Protein AF-0000000072534674 (afdb_homodimer)

InterPro domains:
  IPR005828 Major facilitator, sugar transporter-like [PF00083] (106-162)
  IPR036259 MFS transporter superfamily [G3DSA:1.20.1250.20] (48-165)
  IPR036259 MFS transporter superfamily [SSF103473] (105-163)

Foldseek 3Di:
DPDPPPPVVVVVCVVPVPPDDQDKWQDDDPVPDDPPPPPDPQPPPWDWDIGRFWIWTWHDDPHDTDIDTHGSPVAMDGPDDCLVDVCSVAVCDDVNVVLRCLLVVLLVQLLVQLLPPLVVVCVVVNLVVSVVVLVVVLVVLVVCLSVPPHSVSNSVSSNNSSNSPNSPPVVPPDPPPVVVVD/DPDPPPPVVVVVCVVPVPPDDQDKWQDDDPVPDDCPPPPDPQPPPWDWDIGRFWIWTWHDDPHDTDIDTHGSPVAMDGPDDCLVDVCSVAVCDDVNVVLRCLLVVLLVQLLVQLLPPLVVVCVVVNLVVSVVVLVVVLVVLVVCLSVPPHSVSNSVSSNNSSNSPNSPPVVPPDPPPVVVVD

Nearest PDB structures (foldseek):
  8sdy-assembly1_A  TM=7.201E-01  e=1.240E-06  Rattus norvegicus
  7zh0-assembly1_A  TM=8.685E-01  e=1.910E-05  Homo sapiens
  8bvt-assembly1_A  TM=6.841E-01  e=1.649E-06  Rattus nativitatis
  8sc2-assembly1_A  TM=7.171E-01  e=4.240E-05  Homo sapiens
  8sc4-assembly1_A  TM=6.975E-01  e=8.893E-05  Homo sapiens

Sequence (364 aa):
MARKHSRRYNYLQILTKLGKSVPHHCAAPPDGTNFTIDGIDLPPSSNITYYQCSIGVIHTTDNTSKLQTLPCIYGMQYTERKYVSFVPEFDLVCDREALSDFPQTLLILGQALGALILPYFSDTFGRKPVHVLSHSILLVIGISIAFSPNYLVFAILRLLIGAIQRESIFLYLPSQAWSDMNMARKHSRRYNYLQILTKLGKSVPHHCAAPPDGTNFTIDGIDLPPSSNITYYQCSIGVIHTTDNTSKLQTLPCIYGMQYTERKYVSFVPEFDLVCDREALSDFPQTLLILGQALGALILPYFSDTFGRKPVHVLSHSILLVIGISIAFSPNYLVFAILRLLIGAIQRESIFLYLPSQAWSDMN

Secondary structure (DSSP, 8-state):
--GGGGGTHHHHHHHS-TT----EEEPPPTT-----BTTB---TTPEEEE-SS-EEEEEEETTEEEEEEE--TT-EEESS-TTSSHHHHHT--GGGGGGGSHHHHHHHHHHHHHHHHHHHHHHHH-HHHHHHHHHHHHHHHHHHHHT-SSHHHHHHHHHHHHHHHTHHHHHHS-THHHHHH-/--GGGGGTHHHHHHHS-TTS---EEEPPPTT-----BTTB---TT-EEEE-SS-EEEEEEETTEEEEEEE--TT-EEESS-TTSSHHHHHT--GGGGGGGSHHHHHHHHHHHHHHHHHHHHHHHH-HHHHHHHHHHHHHHHHHHHHT-SSHHHHHHHHHHHHHHHTHHHHHHS-THHHHHH-

Radius of gyration: 31.35 Å; Cα contacts (8 Å, |Δi|>4): 515; chains: 2; bounding box: 71×113×70 Å

Solvent-accessible surface area (backbone atoms only — not comparable to full-atom values): 20090 Å² total; per-residue (Å²): 140,76,81,73,70,68,62,70,62,44,64,67,41,61,70,57,52,53,49,54,72,74,58,48,25,28,33,68,61,87,78,75,50,74,80,71,47,86,91,49,82,64,57,91,80,45,50,76,44,67,34,62,64,27,29,36,36,34,40,72,51,105,84,46,77,46,78,44,80,39,68,43,83,62,37,77,37,60,78,57,68,46,62,48,45,69,43,64,61,62,60,33,50,69,97,38,36,74,61,59,49,45,37,52,53,32,22,54,51,15,25,56,53,11,57,64,49,44,56,56,49,19,70,72,69,16,36,45,61,45,50,41,51,36,30,54,49,42,30,54,48,43,46,48,45,61,66,40,88,44,63,67,56,32,32,52,44,30,21,52,45,18,27,50,60,32,49,64,60,60,73,49,45,52,42,53,65,65,53,70,70,99,139,76,80,75,69,68,62,69,62,44,62,66,42,62,69,57,53,52,48,55,73,74,58,50,24,28,32,69,61,88,78,76,52,74,79,71,45,86,88,51,85,64,58,89,78,44,50,73,45,67,34,62,65,28,29,36,37,34,42,71,51,106,82,47,77,46,78,45,81,39,70,42,82,63,38,77,36,61,79,58,70,46,64,50,45,69,43,64,62,61,59,32,50,70,96,38,36,74,60,57,51,46,37,53,54,32,21,54,51,15,25,57,52,11,55,64,49,45,55,55,48,19,71,73,68,16,36,44,60,44,48,42,50,35,31,54,50,42,31,53,49,43,46,48,45,60,64,41,90,44,62,68,58,33,32,52,44,30,21,52,45,19,27,51,59,34,49,62,60,61,73,49,46,54,42,55,64,66,53,70,71,100

Organism: Lottia gigantea (NCBI:txid225164)

pLDDT: mean 73.42, std 22.14, range [23.84, 97.69]

Structure (mmCIF, N/CA/C/O backbone):
data_AF-0000000072534674-model_v1
#
loop_
_entity.id
_entity.type
_entity.pdbx_description
1 polymer 'Major facilitator superfamily (MFS) profile domain-containing protein'
#
loop_
_atom_site.group_PDB
_atom_site.id
_atom_site.type_symbol
_atom_site.label_atom_id
_atom_site.label_alt_id
_atom_site.label_comp_id
_atom_site.label_asym_id
_atom_site.label_entity_id
_atom_site.label_seq_id
_atom_site.pdbx_PDB_ins_code
_atom_site.Cartn_x
_atom_site.Cartn_y
_atom_site.Cartn_z
_atom_site.occupancy
_atom_site.B_iso_or_equiv
_atom_site.auth_seq_id
_atom_site.auth_comp_id
_atom_site.auth_asym_id
_atom_site.auth_atom_id
_atom_site.pdbx_PDB_model_num
ATOM 1 N N . MET A 1 1 ? 35.969 27.859 19.312 1 23.84 1 MET A N 1
ATOM 2 C CA . MET A 1 1 ? 36.031 26.391 19.344 1 23.84 1 MET A CA 1
ATOM 3 C C . MET A 1 1 ? 34.625 25.797 19.422 1 23.84 1 MET A C 1
ATOM 5 O O . MET A 1 1 ? 34.469 24.625 19.781 1 23.84 1 MET A O 1
ATOM 9 N N . ALA A 1 2 ? 33.562 26.516 19.266 1 25.17 2 ALA A N 1
ATOM 10 C CA . ALA A 1 2 ? 32.188 26.25 19.688 1 25.17 2 ALA A CA 1
ATOM 11 C C . ALA A 1 2 ? 31.531 25.203 18.781 1 25.17 2 ALA A C 1
ATOM 13 O O . ALA A 1 2 ? 30.859 24.281 19.266 1 25.17 2 ALA A O 1
ATOM 14 N N . ARG A 1 3 ? 31.156 25.453 17.484 1 25.62 3 ARG A N 1
ATOM 15 C CA . ARG A 1 3 ? 29.875 25.25 16.812 1 25.62 3 ARG A CA 1
ATOM 16 C C . ARG A 1 3 ? 29.812 23.891 16.141 1 25.62 3 ARG A C 1
ATOM 18 O O . ARG A 1 3 ? 28.969 23.656 15.266 1 25.62 3 ARG A O 1
ATOM 25 N N . LYS A 1 4 ? 30.891 23.125 16.344 1 30.69 4 LYS A N 1
ATOM 26 C CA . LYS A 1 4 ? 30.922 21.984 15.43 1 30.69 4 LYS A CA 1
ATOM 27 C C . LYS A 1 4 ? 29.891 20.938 15.844 1 30.69 4 LYS A C 1
ATOM 29 O O . LYS A 1 4 ? 29.781 19.875 15.219 1 30.69 4 LYS A O 1
ATOM 34 N N . HIS A 1 5 ? 29.516 20.969 17.062 1 29.25 5 HIS A N 1
ATOM 35 C CA . HIS A 1 5 ? 28.938 19.734 17.547 1 29.25 5 HIS A CA 1
ATOM 36 C C . HIS A 1 5 ? 27.547 19.5 16.953 1 29.25 5 HIS A C 1
ATOM 38 O O . HIS A 1 5 ? 26.906 18.5 17.266 1 29.25 5 HIS A O 1
ATOM 44 N N . SER A 1 6 ? 26.844 20.516 16.438 1 29.91 6 SER A N 1
ATOM 45 C CA . SER A 1 6 ? 25.406 20.391 16.266 1 29.91 6 SER A CA 1
ATOM 46 C C . SER A 1 6 ? 25.062 19.469 15.086 1 29.91 6 SER A C 1
ATOM 48 O O . SER A 1 6 ? 23.891 19.188 14.828 1 29.91 6 SER A O 1
ATOM 50 N N . ARG A 1 7 ? 25.984 19.125 14.305 1 27.77 7 ARG A N 1
ATOM 51 C CA . ARG A 1 7 ? 25.609 18.578 13.008 1 27.77 7 ARG A CA 1
ATOM 52 C C . ARG A 1 7 ? 25.25 17.094 13.133 1 27.77 7 ARG A C 1
ATOM 54 O O . ARG A 1 7 ? 24.672 16.516 12.219 1 27.77 7 ARG A O 1
ATOM 61 N N . ARG A 1 8 ? 26 16.5 13.977 1 31.41 8 ARG A N 1
ATOM 62 C CA . ARG A 1 8 ? 25.859 15.039 13.961 1 31.41 8 ARG A CA 1
ATOM 63 C C . ARG A 1 8 ? 24.453 14.633 14.391 1 31.41 8 ARG A C 1
ATOM 65 O O . ARG A 1 8 ? 24.016 13.508 14.141 1 31.41 8 ARG A O 1
ATOM 72 N N . TYR A 1 9 ? 23.859 15.367 15.477 1 31.52 9 TYR A N 1
ATOM 73 C CA . TYR A 1 9 ? 22.547 15.023 16.016 1 31.52 9 TYR A CA 1
ATOM 74 C C . TYR A 1 9 ? 21.469 15.172 14.961 1 31.52 9 TYR A C 1
ATOM 76 O O . TYR A 1 9 ? 20.297 14.844 15.203 1 31.52 9 TYR A O 1
ATOM 84 N N . ASN A 1 10 ? 21.766 15.609 13.758 1 33.22 10 ASN A N 1
ATOM 85 C CA . ASN A 1 10 ? 20.812 15.922 12.703 1 33.22 10 ASN A CA 1
ATOM 86 C C . ASN A 1 10 ? 20.359 14.664 11.961 1 33.22 10 ASN A C 1
ATOM 88 O O . ASN A 1 10 ? 19.281 14.648 11.359 1 33.22 10 ASN A O 1
ATOM 92 N N . TYR A 1 11 ? 21.312 13.766 11.789 1 33.56 11 TYR A N 1
ATOM 93 C CA . TYR A 1 11 ? 20.938 12.617 10.969 1 33.56 11 TYR A CA 1
ATOM 94 C C . TYR A 1 11 ? 19.859 11.781 11.641 1 33.56 11 TYR A C 1
ATOM 96 O O . TYR A 1 11 ? 18.906 11.352 10.984 1 33.56 11 TYR A O 1
ATOM 104 N N . LEU A 1 12 ? 20.109 11.328 12.922 1 32.88 12 LEU A N 1
ATOM 105 C CA . LEU A 1 12 ? 19.125 10.625 13.742 1 32.88 12 LEU A CA 1
ATOM 106 C C . LEU A 1 12 ? 17.953 11.531 14.086 1 32.88 12 LEU A C 1
ATOM 108 O O . LEU A 1 12 ? 16.859 11.047 14.43 1 32.88 12 LEU A O 1
ATOM 112 N N . GLN A 1 13 ? 18.109 12.859 14.25 1 34.59 13 GLN A N 1
ATOM 113 C CA . GLN A 1 13 ? 17.094 13.898 14.359 1 34.59 13 GLN A CA 1
ATOM 114 C C . GLN A 1 13 ? 16.219 13.953 13.117 1 34.59 13 GLN A C 1
ATOM 116 O O . GLN A 1 13 ? 15.031 14.281 13.195 1 34.59 13 GLN A O 1
ATOM 121 N N . ILE A 1 14 ? 16.781 13.75 11.914 1 35.91 14 ILE A N 1
ATOM 122 C CA . ILE A 1 14 ? 16.078 13.742 10.641 1 35.91 14 ILE A CA 1
ATOM 123 C C . ILE A 1 14 ? 15.008 12.641 10.648 1 35.91 14 ILE A C 1
ATOM 125 O O . ILE A 1 14 ? 13.891 12.852 10.172 1 35.91 14 ILE A O 1
ATOM 12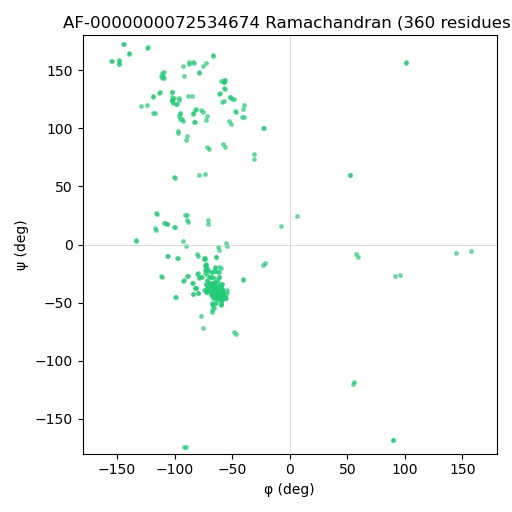9 N N . LEU A 1 15 ? 15.492 11.43 11.008 1 36.22 15 LEU A N 1
ATOM 130 C CA . LEU A 1 15 ? 14.547 10.328 11.109 1 36.22 15 LEU A CA 1
ATOM 131 C C . LEU A 1 15 ? 13.461 10.633 12.133 1 36.22 15 LEU A C 1
ATOM 133 O O . LEU A 1 15 ? 12.32 10.164 12 1 36.22 15 LEU A O 1
ATOM 137 N N . THR A 1 16 ? 13.891 11.016 13.289 1 35.41 16 THR A N 1
ATOM 138 C CA . THR A 1 16 ? 13.078 11.164 14.492 1 35.41 16 THR A CA 1
ATOM 139 C C . THR A 1 16 ? 12.203 12.406 14.398 1 35.41 16 THR A C 1
ATOM 141 O O . THR A 1 16 ? 11.602 12.828 15.398 1 35.41 16 THR A O 1
ATOM 144 N N . LYS A 1 17 ? 12.492 13.297 13.555 1 39.91 17 LYS A N 1
ATOM 145 C CA . LYS A 1 17 ? 11.578 14.43 13.672 1 39.91 17 LYS A CA 1
ATOM 146 C C . LYS A 1 17 ? 10.125 13.977 13.539 1 39.91 17 LYS A C 1
ATOM 148 O O . LYS A 1 17 ? 9.234 14.789 13.273 1 39.91 17 LYS A O 1
ATOM 153 N N . LEU A 1 18 ? 9.742 12.766 13.375 1 39.22 18 LEU A N 1
ATOM 154 C CA . LEU A 1 18 ? 8.406 12.242 13.094 1 39.22 18 LEU A CA 1
ATOM 155 C C . LEU A 1 18 ? 7.367 12.875 14.008 1 39.22 18 LEU A C 1
ATOM 157 O O . LEU A 1 18 ? 6.281 13.25 13.562 1 39.22 18 LEU A O 1
ATOM 161 N N . GLY A 1 19 ? 7.312 12.367 15.422 1 39.97 19 GLY A N 1
ATOM 162 C CA . GLY A 1 19 ? 6.262 12.75 16.359 1 39.97 19 GLY A CA 1
ATOM 163 C C . GLY A 1 19 ? 6.262 14.227 16.688 1 39.97 19 GLY A C 1
ATOM 164 O O . GLY A 1 19 ? 5.672 14.648 17.672 1 39.97 19 GLY A O 1
ATOM 165 N N . LYS A 1 20 ? 7.191 15.031 16.375 1 47.41 20 LYS A N 1
ATOM 166 C CA . LYS A 1 20 ? 7.406 16.312 17.031 1 47.41 20 LYS A CA 1
ATOM 167 C C . LYS A 1 20 ? 6.332 17.328 16.641 1 47.41 20 LYS A C 1
ATOM 169 O O . LYS A 1 20 ? 5.992 17.438 15.453 1 47.41 20 LYS A O 1
ATOM 174 N N . SER A 1 21 ? 5.465 17.609 17.547 1 61.28 21 SER A N 1
ATOM 175 C CA . SER A 1 21 ? 4.594 18.781 17.516 1 61.28 21 SER A CA 1
ATOM 176 C C . SER A 1 21 ? 5.18 19.875 16.641 1 61.28 21 SER A C 1
ATOM 178 O O . SER A 1 21 ? 6.379 20.156 16.719 1 61.28 21 SER A O 1
ATOM 180 N N . VAL A 1 22 ? 4.586 19.844 15.461 1 75.06 22 VAL A N 1
ATOM 181 C CA . VAL A 1 22 ? 4.949 20.984 14.617 1 75.06 22 VAL A CA 1
ATOM 182 C C . VAL A 1 22 ? 4.992 22.25 15.453 1 75.06 22 VAL A C 1
ATOM 184 O O . VAL A 1 22 ? 3.994 22.641 16.062 1 75.06 22 VAL A O 1
ATOM 187 N N . PRO A 1 23 ? 6.215 22.672 15.602 1 82.44 23 PRO A N 1
ATOM 188 C CA . PRO A 1 23 ? 6.273 23.938 16.359 1 82.44 23 PRO A CA 1
ATOM 189 C C . PRO A 1 23 ? 5.355 25 15.781 1 82.44 23 PRO A C 1
ATOM 191 O O . PRO A 1 23 ? 5.305 25.188 14.562 1 82.44 23 PRO A O 1
ATOM 194 N N . HIS A 1 24 ? 4.598 25.453 16.656 1 88.5 24 HIS A N 1
ATOM 195 C CA . HIS A 1 24 ? 3.633 26.469 16.25 1 88.5 24 HIS A CA 1
ATOM 196 C C . HIS A 1 24 ? 3.354 27.453 17.375 1 88.5 24 HIS A C 1
ATOM 198 O O . HIS A 1 24 ? 3.682 27.188 18.531 1 88.5 24 HIS A O 1
ATOM 204 N N . HIS A 1 25 ? 2.928 28.656 17.062 1 91 25 HIS A N 1
ATOM 205 C CA . HIS A 1 25 ? 2.451 29.656 18.016 1 91 25 HIS A CA 1
ATOM 206 C C . HIS A 1 25 ? 1.371 30.531 17.391 1 91 25 HIS A C 1
ATOM 208 O O . HIS A 1 25 ? 1.218 30.562 16.172 1 91 25 HIS A O 1
ATOM 214 N N . CYS A 1 26 ? 0.596 31.125 18.266 1 92.25 26 CYS A N 1
ATOM 215 C CA . CYS A 1 26 ? -0.413 32.062 17.75 1 92.25 26 CYS A CA 1
ATOM 216 C C . CYS A 1 26 ? 0.226 33.156 16.922 1 92.25 26 CYS A C 1
ATOM 218 O O . CYS A 1 26 ? 1.298 33.656 17.266 1 92.25 26 CYS A O 1
ATOM 220 N N . ALA A 1 27 ? -0.422 33.5 15.859 1 90.19 27 ALA A N 1
ATOM 221 C CA . ALA A 1 27 ? 0.094 34.531 14.953 1 90.19 27 ALA A CA 1
ATOM 222 C C . ALA A 1 27 ? -0.168 35.938 15.508 1 90.19 27 ALA A C 1
ATOM 224 O O . ALA A 1 27 ? -1.194 36.156 16.141 1 90.19 27 ALA A O 1
ATOM 225 N N . ALA A 1 28 ? 0.798 36.844 15.156 1 83.31 28 ALA A N 1
ATOM 226 C CA . ALA A 1 28 ? 0.619 38.25 15.461 1 83.31 28 ALA A CA 1
ATOM 227 C C . ALA A 1 28 ? -0.211 38.938 14.383 1 83.31 28 ALA A C 1
ATOM 229 O O . ALA A 1 28 ? -0.366 38.406 13.281 1 83.31 28 ALA A O 1
ATOM 230 N N . PRO A 1 29 ? -0.84 40.062 14.781 1 80.06 29 PRO A N 1
ATOM 231 C CA . PRO A 1 29 ? -1.607 40.781 13.766 1 80.06 29 PRO A CA 1
ATOM 232 C C . PRO A 1 29 ? -0.763 41.188 12.555 1 80.06 29 PRO A C 1
ATOM 234 O O . PRO A 1 29 ? 0.424 41.469 12.695 1 80.06 29 PRO A O 1
ATOM 237 N N . PRO A 1 30 ? -1.288 40.969 11.328 1 74 30 PRO A N 1
ATOM 238 C CA . PRO A 1 30 ? -0.544 41.25 10.102 1 74 30 PRO A CA 1
ATOM 239 C C . PRO A 1 30 ? -0.035 42.688 10.039 1 74 30 PRO A C 1
ATOM 241 O O . PRO A 1 30 ? 0.995 42.938 9.414 1 74 30 PRO A O 1
ATOM 244 N N . ASP A 1 31 ? -0.688 43.719 10.438 1 65.38 31 ASP A N 1
ATOM 245 C CA . ASP A 1 31 ? -0.293 45.094 10.219 1 65.38 31 ASP A CA 1
ATOM 246 C C . ASP A 1 31 ? 0.564 45.625 11.375 1 65.38 31 ASP A C 1
ATOM 248 O O . ASP A 1 31 ? 0.799 46.812 11.492 1 65.38 31 ASP A O 1
ATOM 252 N N . GLY A 1 32 ? 1.227 44.75 12.078 1 60.19 32 GLY A N 1
ATOM 253 C CA . GLY A 1 32 ? 2.08 45.219 13.156 1 60.19 32 GLY A CA 1
ATOM 254 C C . GLY A 1 32 ? 1.334 46.031 14.195 1 60.19 32 GLY A C 1
ATOM 255 O O . GLY A 1 32 ? 1.95 46.656 15.07 1 60.19 32 GLY A O 1
ATOM 256 N N . THR A 1 33 ? 0.078 46.25 13.742 1 56.69 33 THR A N 1
ATOM 257 C CA . THR A 1 33 ? -0.594 47.188 14.633 1 56.69 33 THR A CA 1
ATOM 258 C C . THR A 1 33 ? -0.958 46.531 15.953 1 56.69 33 THR A C 1
ATOM 260 O O . THR A 1 33 ? -0.881 45.312 16.062 1 56.69 33 THR A O 1
ATOM 263 N N . ASN A 1 34 ? -1.095 47.375 16.906 1 55.44 34 ASN A N 1
ATOM 264 C CA . ASN A 1 34 ? -1.527 47.062 18.2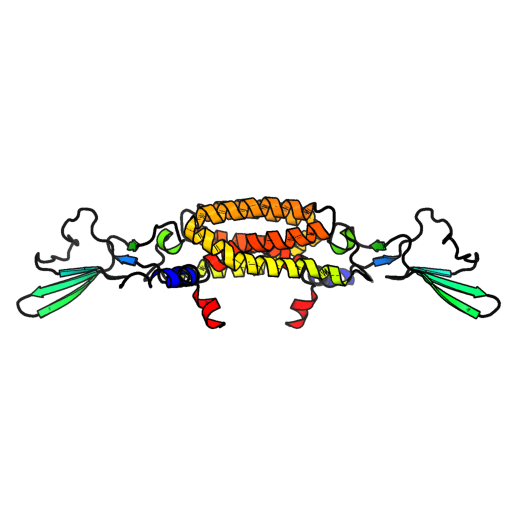66 1 55.44 34 ASN A CA 1
ATOM 265 C C . ASN A 1 34 ? -2.803 46.219 18.25 1 55.44 34 ASN A C 1
ATOM 267 O O . ASN A 1 34 ? -3.611 46.312 17.328 1 55.44 34 ASN A O 1
ATOM 271 N N . PHE A 1 35 ? -2.721 45.062 18.922 1 56.28 35 PHE A N 1
ATOM 272 C CA . PHE A 1 35 ? -3.828 44.156 19.219 1 56.28 35 PHE A CA 1
ATOM 273 C C . PHE A 1 35 ? -5.133 44.938 19.375 1 56.28 35 PHE A C 1
ATOM 275 O O . PHE A 1 35 ? -5.219 45.844 20.203 1 56.28 35 PHE A O 1
ATOM 282 N N . THR A 1 36 ? -5.848 45.406 18.266 1 53.56 36 THR A N 1
ATOM 283 C CA . THR A 1 36 ? -7.172 45.969 18.516 1 53.56 36 THR A CA 1
ATOM 284 C C . THR A 1 36 ? -8.195 44.875 18.719 1 53.56 36 THR A C 1
ATOM 286 O O . THR A 1 36 ? -8.492 44.094 17.797 1 53.56 36 THR A O 1
ATOM 289 N N . ILE A 1 37 ? -8.031 44.062 19.672 1 51.28 37 ILE A N 1
ATOM 290 C CA . ILE A 1 37 ? -9.117 43.125 19.844 1 51.28 37 ILE A CA 1
ATOM 291 C C . ILE A 1 37 ? -10.453 43.875 19.953 1 51.28 37 ILE A C 1
ATOM 293 O O . ILE A 1 37 ? -10.594 44.781 20.75 1 51.28 37 ILE A O 1
ATOM 297 N N . ASP A 1 38 ? -11.148 43.812 19.016 1 48.44 38 ASP A N 1
ATOM 298 C CA . ASP A 1 38 ? -12.492 44.344 19.219 1 48.44 38 ASP A CA 1
ATOM 299 C C . ASP A 1 38 ? -13.039 43.969 20.594 1 48.44 38 ASP A C 1
ATOM 301 O O . ASP A 1 38 ? -13.141 42.781 20.922 1 48.44 38 ASP A O 1
ATOM 305 N N . GLY A 1 39 ? -13.359 44.938 21.406 1 51.19 39 GLY A N 1
ATOM 306 C CA . GLY A 1 39 ? -14.016 44.875 22.703 1 51.19 39 GLY A CA 1
ATOM 307 C C . GLY A 1 39 ? -13.039 44.781 23.859 1 51.19 39 GLY A C 1
ATOM 308 O O . GLY A 1 39 ? -13.453 44.75 25.031 1 51.19 39 GLY A O 1
ATOM 309 N N . ILE A 1 40 ? -11.852 44.219 23.594 1 53.84 40 ILE A N 1
ATOM 310 C CA . ILE A 1 40 ? -10.945 44.219 24.734 1 53.84 40 ILE A CA 1
ATOM 311 C C . ILE A 1 40 ? -9.992 45.406 24.625 1 53.84 40 ILE A C 1
ATOM 313 O O . ILE A 1 40 ? -9.258 45.531 23.641 1 53.84 40 ILE A O 1
ATOM 317 N N . ASP A 1 41 ? -10.25 46.469 25.234 1 52.22 41 ASP A N 1
ATOM 318 C CA . ASP A 1 41 ? -9.398 47.656 25.375 1 52.22 41 ASP A CA 1
ATOM 319 C C . ASP A 1 41 ? -8.07 47.281 26.031 1 52.22 41 ASP A C 1
ATOM 321 O O . ASP A 1 41 ? -8.023 46.875 27.188 1 52.22 41 ASP A O 1
ATOM 325 N N . LEU A 1 42 ? -7.164 46.875 25.219 1 56.75 42 LEU A N 1
ATOM 326 C CA . LEU A 1 42 ? -5.871 46.625 25.844 1 56.75 42 LEU A CA 1
ATOM 327 C C . LEU A 1 42 ? -5.137 47.938 26.109 1 56.75 42 LEU A C 1
ATOM 329 O O . LEU A 1 42 ? -5.027 48.781 25.234 1 56.75 42 LEU A O 1
ATOM 333 N N . PRO A 1 43 ? -4.953 48.188 27.281 1 57.06 43 PRO A N 1
ATOM 334 C CA . PRO A 1 43 ? -4.148 49.375 27.516 1 57.06 43 PRO A CA 1
ATOM 335 C C . PRO A 1 43 ? -2.777 49.312 26.859 1 57.06 43 PRO A C 1
ATOM 337 O O . PRO A 1 43 ? -2.271 48.219 26.578 1 57.06 43 PRO A O 1
ATOM 340 N N . PRO A 1 44 ? -2.346 50.406 26.344 1 57.22 44 PRO A N 1
ATOM 341 C CA . PRO A 1 44 ? -1.034 50.531 25.703 1 57.22 44 PRO A CA 1
ATOM 342 C C . PRO A 1 44 ? 0.063 49.781 26.453 1 57.22 44 PRO A C 1
ATOM 344 O O . PRO A 1 44 ? 1.04 49.344 25.844 1 57.22 44 PRO A O 1
ATOM 347 N N . SER A 1 45 ? -0.043 49.625 27.812 1 60.97 45 SER A N 1
ATOM 348 C CA . SER A 1 45 ? 1.025 49 28.578 1 60.97 45 SER A CA 1
ATOM 349 C C . SER A 1 45 ? 0.852 47.5 28.672 1 60.97 45 SER A C 1
ATOM 351 O O . SER A 1 45 ? 1.473 46.844 29.5 1 60.97 45 SER A O 1
ATOM 353 N N . SER A 1 46 ? 0.089 46.938 27.766 1 67.44 46 SER A N 1
ATOM 354 C CA . SER A 1 46 ? -0.121 45.5 27.953 1 67.44 46 SER A CA 1
ATOM 355 C C . SER A 1 46 ? 0.978 44.688 27.266 1 67.44 46 SER A C 1
ATOM 357 O O . SER A 1 46 ? 1.483 45.094 26.219 1 67.44 46 SER A O 1
ATOM 359 N N . ASN A 1 47 ? 1.534 43.812 28.094 1 78.69 47 ASN A N 1
ATOM 360 C CA . ASN A 1 47 ? 2.479 42.844 27.547 1 78.69 47 ASN A CA 1
ATOM 361 C C . ASN A 1 47 ? 1.763 41.656 26.906 1 78.69 47 ASN A C 1
ATOM 363 O O . ASN A 1 47 ? 0.904 41.031 27.547 1 78.69 47 ASN A O 1
ATOM 367 N N . ILE A 1 48 ? 2.012 41.594 25.641 1 82.06 48 ILE A N 1
ATOM 368 C CA . ILE A 1 48 ? 1.354 40.531 24.906 1 82.06 48 ILE A CA 1
ATOM 369 C C . ILE A 1 48 ? 2.346 39.406 24.656 1 82.06 48 ILE A C 1
ATOM 371 O O . ILE A 1 48 ? 3.473 39.625 24.219 1 82.06 48 ILE A O 1
ATOM 375 N N . THR A 1 49 ? 2.004 38.156 25.031 1 85.31 49 THR A N 1
ATOM 376 C CA . THR A 1 49 ? 2.799 36.969 24.75 1 85.31 49 THR A CA 1
ATOM 377 C C . THR A 1 49 ? 2.01 35.969 23.891 1 85.31 49 THR A C 1
ATOM 379 O O . THR A 1 49 ? 0.847 35.688 24.172 1 85.31 49 THR A O 1
ATOM 382 N N . TYR A 1 50 ? 2.598 35.562 22.828 1 88.5 50 TYR A N 1
ATOM 383 C CA . TYR A 1 50 ? 1.978 34.594 21.953 1 88.5 50 TYR A CA 1
ATOM 384 C C . TYR A 1 50 ? 2.418 33.156 22.312 1 88.5 50 TYR A C 1
ATOM 386 O O . TYR A 1 50 ? 3.561 32.781 22.047 1 88.5 50 TYR A O 1
ATOM 394 N N . TYR A 1 51 ? 1.491 32.406 22.891 1 90.94 51 TYR A N 1
ATOM 395 C CA . TYR A 1 51 ? 1.771 31.031 23.25 1 90.94 51 TYR A CA 1
ATOM 396 C C . TYR A 1 51 ? 1.384 30.094 22.125 1 90.94 51 TYR A C 1
ATOM 398 O O . TYR A 1 51 ? 1.067 30.531 21.016 1 90.94 51 TYR A O 1
ATOM 406 N N . GLN A 1 52 ? 1.467 28.828 22.359 1 90.94 52 GLN A N 1
ATOM 407 C CA . GLN A 1 52 ? 1.213 27.828 21.344 1 90.94 52 GLN A CA 1
ATOM 408 C C . GLN A 1 52 ? -0.263 27.797 20.953 1 90.94 52 GLN A C 1
ATOM 410 O O . GLN A 1 52 ? -0.6 27.641 19.781 1 90.94 52 GLN A O 1
ATOM 415 N N . CYS A 1 53 ? -1.045 27.984 21.875 1 94.06 53 CYS A N 1
ATOM 416 C CA . CYS A 1 53 ? -2.457 27.812 21.547 1 94.06 53 CYS A CA 1
ATOM 417 C C . CYS A 1 53 ? -3.283 28.984 22.094 1 94.06 53 CYS A C 1
ATOM 419 O O . CYS A 1 53 ? -4.516 28.938 22.078 1 94.06 53 CYS A O 1
ATOM 421 N N . SER A 1 54 ? -2.686 29.953 22.672 1 92 54 SER A N 1
ATOM 422 C CA . SER A 1 54 ? -3.396 31.109 23.203 1 92 54 SER A CA 1
ATOM 423 C C . SER A 1 54 ? -2.494 32.344 23.266 1 92 54 SER A C 1
ATOM 425 O O . SER A 1 54 ? -1.269 32.219 23.203 1 92 54 SER A O 1
ATOM 427 N N . ILE A 1 55 ? -3.219 33.469 23.281 1 88.5 55 ILE A N 1
ATOM 428 C CA . ILE A 1 55 ? -2.514 34.719 23.453 1 88.5 55 ILE A CA 1
ATOM 429 C C . ILE A 1 55 ? -2.672 35.219 24.891 1 88.5 55 ILE A C 1
ATOM 431 O O . ILE A 1 55 ? -3.785 35.25 25.422 1 88.5 55 ILE A O 1
ATOM 435 N N . GLY A 1 56 ? -1.548 35.438 25.484 1 87.31 56 GLY A N 1
ATOM 436 C CA . GLY A 1 56 ? -1.574 36 26.828 1 87.31 56 GLY A CA 1
ATOM 437 C C . GLY A 1 56 ? -1.409 37.5 26.859 1 87.31 56 GLY A C 1
ATOM 438 O O . GLY A 1 56 ? -0.516 38.062 26.219 1 87.31 56 GLY A O 1
ATOM 439 N N . VAL A 1 57 ? -2.41 38.125 27.547 1 81.06 57 VAL A N 1
ATOM 440 C CA . VAL A 1 57 ? -2.33 39.562 27.734 1 81.06 57 VAL A CA 1
ATOM 441 C C . VAL A 1 57 ? -2.264 39.906 29.219 1 81.06 57 VAL A C 1
ATOM 443 O O . VAL A 1 57 ? -3.121 39.469 30 1 81.06 57 VAL A O 1
ATOM 446 N N . ILE A 1 58 ? -1.202 40.406 29.609 1 79.12 58 ILE A N 1
ATOM 447 C CA . ILE A 1 58 ? -1.059 40.844 30.984 1 79.12 58 ILE A CA 1
ATOM 448 C C . ILE A 1 58 ? -1.351 42.344 31.109 1 79.12 58 ILE A C 1
ATOM 450 O O . ILE A 1 58 ? -0.719 43.156 30.422 1 79.12 58 ILE A O 1
ATOM 454 N N . HIS A 1 59 ? -2.488 42.594 31.828 1 71.5 59 HIS A N 1
ATOM 455 C CA . H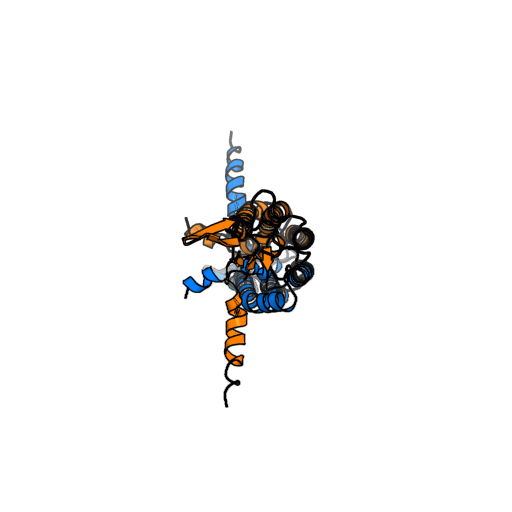IS A 1 59 ? -2.84 43.969 32.125 1 71.5 59 HIS A CA 1
ATOM 456 C C . HIS A 1 59 ? -2.357 44.375 33.531 1 71.5 59 HIS A C 1
ATOM 458 O O . HIS A 1 59 ? -2.539 43.625 34.5 1 71.5 59 HIS A O 1
ATOM 464 N N . THR A 1 60 ? -1.466 45.156 33.531 1 66.94 60 THR A N 1
ATOM 465 C CA . THR A 1 60 ? -1.035 45.656 34.844 1 66.94 60 THR A CA 1
ATOM 466 C C . THR A 1 60 ? -1.812 46.906 35.219 1 66.94 60 THR A C 1
ATOM 468 O O . THR A 1 60 ? -1.806 47.906 34.469 1 66.94 60 THR A O 1
ATOM 471 N N . THR A 1 61 ? -3.025 46.812 35.938 1 60.88 61 THR A N 1
ATOM 472 C CA . THR A 1 61 ? -3.629 48 36.562 1 60.88 61 THR A CA 1
ATOM 473 C C . THR A 1 61 ? -3.162 48.156 38 1 60.88 61 THR A C 1
ATOM 475 O O . THR A 1 61 ? -3.1 47.156 38.75 1 60.88 61 THR A O 1
ATOM 478 N N . ASP A 1 62 ? -2.982 49.5 38.469 1 58.81 62 ASP A N 1
ATOM 479 C CA . ASP A 1 62 ? -2.6 50.062 39.75 1 58.81 62 ASP A CA 1
ATOM 480 C C . ASP A 1 62 ? -2.201 49 40.75 1 58.81 62 ASP A C 1
ATOM 482 O O . ASP A 1 62 ? -2.094 49.25 41.969 1 58.81 62 ASP A O 1
ATOM 486 N N . ASN A 1 63 ? -1.736 47.781 40.469 1 64.19 63 ASN A N 1
ATOM 487 C CA . ASN A 1 63 ? -1.066 46.906 41.438 1 64.19 63 ASN A CA 1
ATOM 488 C C . ASN A 1 63 ? -1.402 45.438 41.219 1 64.19 63 ASN A C 1
ATOM 490 O O . ASN A 1 63 ? -1.117 44.594 42.062 1 64.19 63 ASN A O 1
ATOM 494 N N . THR A 1 64 ? -2.309 45.188 40.344 1 67.5 64 THR A N 1
ATOM 495 C CA . THR A 1 64 ? -2.555 43.781 40.125 1 67.5 64 THR A CA 1
ATOM 496 C C . THR A 1 64 ? -2.385 43.406 38.656 1 67.5 64 THR A C 1
ATOM 498 O O . THR A 1 64 ? -2.799 44.156 37.781 1 67.5 64 THR A O 1
ATOM 501 N N . SER A 1 65 ? -1.447 42.5 38.438 1 71.31 65 SER A N 1
ATOM 502 C CA . SER A 1 65 ? -1.273 41.938 37.094 1 71.31 65 SER A CA 1
ATOM 503 C C . SER A 1 65 ? -2.252 40.812 36.844 1 71.31 65 SER A C 1
ATOM 505 O O . SER A 1 65 ? -2.328 39.875 37.625 1 71.31 65 SER A O 1
ATOM 507 N N . LYS A 1 66 ? -3.262 41.219 36 1 74.44 66 LYS A N 1
ATOM 508 C CA . LYS A 1 66 ? -4.207 40.188 35.656 1 74.44 66 LYS A CA 1
ATOM 509 C C . LYS A 1 66 ? -3.873 39.594 34.281 1 74.44 66 LYS A C 1
ATOM 511 O O . LYS A 1 66 ? -3.643 40.344 33.312 1 74.44 66 LYS A O 1
ATOM 516 N N . LEU A 1 67 ? -3.627 38.281 34.219 1 77.06 67 LEU A N 1
ATOM 517 C CA . LEU A 1 67 ? -3.389 37.562 32.969 1 77.06 67 LEU A CA 1
ATOM 518 C C . LEU A 1 67 ? -4.703 37.156 32.312 1 77.06 67 LEU A C 1
ATOM 520 O O . LEU A 1 67 ? -5.582 36.594 32.969 1 77.06 67 LEU A O 1
ATOM 524 N N . GLN A 1 68 ? -4.988 37.75 31.188 1 79.56 68 GLN A N 1
ATOM 525 C CA . GLN A 1 68 ? -6.113 37.312 30.375 1 79.56 68 GLN A CA 1
ATOM 526 C C . GLN A 1 68 ? -5.641 36.469 29.188 1 79.56 68 GLN A C 1
ATOM 528 O O . GLN A 1 68 ? -4.629 36.812 28.562 1 79.56 68 GLN A O 1
ATOM 533 N N . THR A 1 69 ? -6.25 35.281 28.953 1 86.31 69 THR A N 1
ATOM 534 C CA . THR A 1 69 ? -5.902 34.406 27.828 1 86.31 69 THR A CA 1
ATOM 535 C C . THR A 1 69 ? -6.922 34.531 26.703 1 86.31 69 THR A C 1
ATOM 537 O O . THR A 1 69 ? -8.125 34.469 26.938 1 86.31 69 THR A O 1
ATOM 540 N N . LEU A 1 70 ? -6.422 34.906 25.547 1 85.31 70 LEU A N 1
ATOM 541 C CA . LEU A 1 70 ? -7.258 35 24.359 1 85.31 70 LEU A CA 1
ATOM 542 C C . LEU A 1 70 ? -6.926 33.875 23.359 1 85.31 70 LEU A C 1
ATOM 544 O O . LEU A 1 70 ? -5.801 33.375 23.344 1 85.31 70 LEU A O 1
ATOM 548 N N . PRO A 1 71 ? -8 33.438 22.609 1 89.62 71 PRO A N 1
ATOM 549 C CA . PRO A 1 71 ? -7.703 32.469 21.547 1 89.62 71 PRO A CA 1
ATOM 550 C C . PRO A 1 71 ? -6.859 33.062 20.422 1 89.62 71 PRO A C 1
ATOM 552 O O . PRO A 1 71 ? -6.719 34.312 20.344 1 89.62 71 PRO A O 1
ATOM 555 N N . CYS A 1 72 ? -6.277 32.25 19.672 1 90.19 72 CYS A N 1
ATOM 556 C CA . CYS A 1 72 ? -5.457 32.688 18.547 1 90.19 72 CYS A CA 1
ATOM 557 C C . CYS A 1 72 ? -6.316 33.281 17.453 1 90.19 72 CYS A C 1
ATOM 559 O O . CYS A 1 72 ? -6.535 32.656 16.422 1 90.19 72 CYS A O 1
ATOM 561 N N . ILE A 1 73 ? -6.637 34.531 17.656 1 85.19 73 ILE A N 1
ATOM 562 C CA . ILE A 1 73 ? -7.629 35.188 16.797 1 85.19 73 ILE A CA 1
ATOM 563 C C . ILE A 1 73 ? -7.035 35.438 15.414 1 85.19 73 ILE A C 1
ATOM 565 O O . ILE A 1 73 ? -7.77 35.562 14.43 1 85.19 73 ILE A O 1
ATOM 569 N N . TYR A 1 74 ? -5.785 35.562 15.281 1 86.88 74 TYR A N 1
ATOM 570 C CA . TYR A 1 74 ? -5.168 35.844 13.992 1 86.88 74 TYR A CA 1
ATOM 571 C C . TYR A 1 74 ? -4.609 34.594 13.352 1 86.88 74 TYR A C 1
ATOM 573 O O . TYR A 1 74 ? -3.842 34.656 12.383 1 86.88 74 TYR A O 1
ATOM 581 N N . GLY A 1 75 ? -4.977 33.469 13.82 1 89.31 75 GLY A N 1
ATOM 582 C CA . GLY A 1 75 ? -4.535 32.188 13.258 1 89.31 75 GLY A CA 1
ATOM 583 C C . GLY A 1 75 ? -3.254 31.672 13.883 1 89.31 75 GLY A C 1
ATOM 584 O O . GLY A 1 75 ? -2.863 32.125 14.961 1 89.31 75 GLY A O 1
ATOM 585 N N . MET A 1 76 ? -2.74 30.672 13.203 1 90.69 76 MET A N 1
ATOM 586 C CA . MET A 1 76 ? -1.535 30.016 13.695 1 90.69 76 MET A CA 1
ATOM 587 C C . MET A 1 76 ? -0.339 30.328 12.805 1 90.69 76 MET A C 1
ATOM 589 O O . MET A 1 76 ? -0.491 30.516 11.594 1 90.69 76 MET A O 1
ATOM 593 N N . GLN A 1 77 ? 0.806 30.438 13.477 1 89.19 77 GLN A N 1
ATOM 594 C CA . GLN A 1 77 ? 2.072 30.562 12.766 1 89.19 77 GLN A CA 1
ATOM 595 C C . GLN A 1 77 ? 2.955 29.344 12.992 1 89.19 77 GLN A C 1
ATOM 597 O O . GLN A 1 77 ? 3.131 28.906 14.125 1 89.19 77 GLN A O 1
ATOM 602 N N . TYR A 1 78 ? 3.447 28.812 11.852 1 86.69 78 TYR A N 1
ATOM 603 C CA . TYR A 1 78 ? 4.285 27.625 11.914 1 86.69 78 TYR A CA 1
ATOM 604 C C . TYR A 1 78 ? 5.727 27.953 11.531 1 86.69 78 TYR A C 1
ATOM 606 O O . TYR A 1 78 ? 5.977 28.875 10.758 1 86.69 78 TYR A O 1
ATOM 614 N N . THR A 1 79 ? 6.676 27.234 12.266 1 80.69 79 THR A N 1
ATOM 615 C CA . THR A 1 79 ? 8.086 27.438 11.969 1 80.69 79 THR A CA 1
ATOM 616 C C . THR A 1 79 ? 8.461 26.781 10.641 1 80.69 79 THR A C 1
ATOM 618 O O . THR A 1 79 ? 9.32 27.281 9.914 1 80.69 79 THR A O 1
ATOM 621 N N . GLU A 1 80 ? 7.863 25.641 10.469 1 72.69 80 GLU A N 1
ATOM 622 C CA . GLU A 1 80 ? 8.148 24.938 9.227 1 72.69 80 GLU A CA 1
ATOM 623 C C . GLU A 1 80 ? 7.203 25.375 8.109 1 72.69 80 GLU A C 1
ATOM 625 O O . GLU A 1 80 ? 6.156 25.984 8.383 1 72.69 80 GLU A O 1
ATOM 630 N N . ARG A 1 81 ? 7.777 25.156 6.875 1 71.31 81 ARG A N 1
ATOM 631 C CA . ARG A 1 81 ? 6.922 25.438 5.727 1 71.31 81 ARG A CA 1
ATOM 632 C C . ARG A 1 81 ? 5.633 24.625 5.785 1 71.31 81 ARG A C 1
ATOM 634 O O . ARG A 1 81 ? 5.645 23.469 6.223 1 71.31 81 ARG A O 1
ATOM 641 N N . LYS A 1 82 ? 4.496 25.266 5.383 1 64.44 82 LYS A N 1
ATOM 642 C CA . LYS A 1 82 ? 3.145 24.719 5.5 1 64.44 82 LYS A CA 1
ATOM 643 C C . LYS A 1 82 ? 3 23.438 4.703 1 64.44 82 LYS A C 1
ATOM 645 O O . LYS A 1 82 ? 2.244 22.531 5.094 1 64.44 82 LYS A O 1
ATOM 650 N N . TYR A 1 83 ? 3.895 23.219 3.756 1 65.38 83 TYR A N 1
ATOM 651 C CA . TYR A 1 83 ? 3.566 22.094 2.879 1 65.38 83 TYR A CA 1
ATOM 652 C C . TYR A 1 83 ? 4.5 20.922 3.125 1 65.38 83 TYR A C 1
ATOM 654 O O . TYR A 1 83 ? 4.52 19.953 2.348 1 65.38 83 TYR A O 1
ATOM 662 N N . VAL A 1 84 ? 5.109 21 4.281 1 72 84 VAL A N 1
ATOM 663 C CA . VAL A 1 84 ? 5.988 19.891 4.602 1 72 84 VAL A CA 1
ATOM 664 C C . VAL A 1 84 ? 5.172 18.75 5.211 1 72 84 VAL A C 1
ATOM 666 O O . VAL A 1 84 ? 5.438 17.578 4.941 1 72 84 VAL A O 1
ATOM 669 N N . SER A 1 85 ? 4.109 19.172 5.957 1 77.06 85 SER A N 1
ATOM 670 C CA . SER A 1 85 ? 3.199 18.188 6.527 1 77.06 85 SER A CA 1
ATOM 671 C C . SER A 1 85 ? 1.748 18.641 6.418 1 77.06 85 SER A C 1
ATOM 673 O O . SER A 1 85 ? 1.476 19.781 6.043 1 77.06 85 SER A O 1
ATOM 675 N N . PHE A 1 86 ? 0.872 17.672 6.617 1 82.94 86 PHE A N 1
ATOM 676 C CA . PHE A 1 86 ? -0.527 18.062 6.461 1 82.94 86 PHE A CA 1
ATOM 677 C C . PHE A 1 86 ? -1.04 18.75 7.715 1 82.94 86 PHE A C 1
ATOM 679 O O . PHE A 1 86 ? -2.094 19.391 7.691 1 82.94 86 PHE A O 1
ATOM 686 N N . VAL A 1 87 ? -0.288 18.75 8.75 1 85.94 87 VAL A N 1
ATOM 687 C CA . VAL A 1 87 ? -0.715 19.375 10 1 85.94 87 VAL A CA 1
ATOM 688 C C . VAL A 1 87 ? -0.799 20.891 9.828 1 85.94 87 VAL A C 1
ATOM 690 O O . VAL A 1 87 ? -1.848 21.484 10.07 1 85.94 87 VAL A O 1
ATOM 693 N N . PRO A 1 88 ? 0.284 21.531 9.414 1 85.38 88 PRO A N 1
ATOM 694 C CA . PRO A 1 88 ? 0.168 22.984 9.188 1 85.38 88 PRO A CA 1
ATOM 695 C C . PRO A 1 88 ? -0.735 23.312 8 1 85.38 88 PRO A C 1
ATOM 697 O O . PRO A 1 88 ? -1.371 24.375 7.988 1 85.38 88 PRO A O 1
ATOM 700 N N . GLU A 1 89 ? -0.781 22.406 7.109 1 86.5 89 GLU A N 1
ATOM 701 C CA . GLU A 1 89 ? -1.597 22.656 5.922 1 86.5 89 GLU A CA 1
ATOM 702 C C . GLU A 1 89 ? -3.068 22.812 6.289 1 86.5 89 GLU A C 1
ATOM 704 O O . GLU A 1 89 ? -3.766 23.656 5.727 1 86.5 89 GLU A O 1
ATOM 709 N N . PHE A 1 90 ? -3.496 22.031 7.293 1 90.31 90 PHE A N 1
ATOM 710 C CA . PHE A 1 90 ? -4.91 22.062 7.656 1 90.31 90 PHE A CA 1
ATOM 711 C C . PHE A 1 90 ? -5.094 22.578 9.078 1 90.31 90 PHE A C 1
ATOM 713 O O . PHE A 1 90 ? -6.176 22.453 9.648 1 90.31 90 PHE A O 1
ATOM 720 N N . ASP A 1 91 ? -4.133 2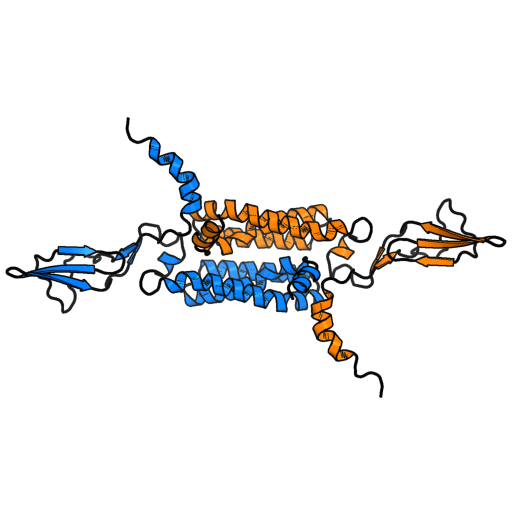3.141 9.625 1 88.94 91 ASP A N 1
ATOM 721 C CA . ASP A 1 91 ? -4.148 23.75 10.953 1 88.94 91 ASP A CA 1
ATOM 722 C C . ASP A 1 91 ? -4.684 22.766 11.992 1 88.94 91 ASP A C 1
ATOM 724 O O . ASP A 1 91 ? -5.621 23.078 12.727 1 88.94 91 ASP A O 1
ATOM 728 N N . LEU A 1 92 ? -3.969 21.703 12.055 1 89 92 LEU A N 1
ATOM 729 C CA . LEU A 1 92 ? -4.414 20.641 12.945 1 89 92 LEU A CA 1
ATOM 730 C C . LEU A 1 92 ? -3.631 20.656 14.25 1 89 92 LEU A C 1
ATOM 732 O O . LEU A 1 92 ? -3.031 19.656 14.641 1 89 92 LEU A O 1
ATOM 736 N N . VAL A 1 93 ? -3.707 21.75 14.875 1 87.5 93 VAL A N 1
ATOM 737 C CA . VAL A 1 93 ? -3.043 21.922 16.172 1 87.5 93 VAL A CA 1
ATOM 738 C C . VAL A 1 93 ? -4.062 22.344 17.219 1 87.5 93 VAL A C 1
ATOM 740 O O . VAL A 1 93 ? -5.23 22.594 16.906 1 87.5 93 VAL A O 1
ATOM 743 N N . CYS A 1 94 ? -3.648 22.328 18.5 1 90.38 94 CYS A N 1
ATOM 744 C CA . CYS A 1 94 ? -4.449 22.781 19.625 1 90.38 94 CYS A CA 1
ATOM 745 C C . CYS A 1 94 ? -5.785 22.062 19.672 1 90.38 94 CYS A C 1
ATOM 747 O O . CYS A 1 94 ? -5.828 20.828 19.781 1 90.38 94 CYS A O 1
ATOM 749 N N . ASP A 1 95 ? -6.93 22.656 19.594 1 90 95 ASP A N 1
ATOM 750 C CA . ASP A 1 95 ? -8.234 22.016 19.766 1 90 95 ASP A CA 1
ATOM 751 C C . ASP A 1 95 ? -8.484 20.984 18.656 1 90 95 ASP A C 1
ATOM 753 O O . ASP A 1 95 ? -9.328 20.109 18.812 1 90 95 ASP A O 1
ATOM 757 N N . ARG A 1 96 ? -7.754 21.125 17.578 1 91.25 96 ARG A N 1
ATOM 758 C CA . ARG A 1 96 ? -7.957 20.219 16.438 1 91.25 96 ARG A CA 1
ATOM 759 C C . ARG A 1 96 ? -6.812 19.219 16.328 1 91.25 96 ARG A C 1
ATOM 761 O O . ARG A 1 96 ? -6.664 18.547 15.305 1 91.25 96 ARG A O 1
ATOM 768 N N . GLU A 1 97 ? -6.047 19.016 17.328 1 86.31 97 GLU A N 1
ATOM 769 C CA . GLU A 1 97 ? -4.883 18.141 17.328 1 86.31 97 GLU A CA 1
ATOM 770 C C . GLU A 1 97 ? -5.297 16.672 17.141 1 86.31 97 GLU A C 1
ATOM 772 O O . GLU A 1 97 ? -4.598 15.906 16.484 1 86.31 97 GLU A O 1
ATOM 777 N N . ALA A 1 98 ? -6.434 16.312 17.656 1 83.06 98 ALA A N 1
ATOM 778 C CA . ALA A 1 98 ? -6.898 14.922 17.594 1 83.06 98 ALA A CA 1
ATOM 779 C C . ALA A 1 98 ? -7.219 14.523 16.156 1 83.06 98 ALA A C 1
ATOM 781 O O . ALA A 1 98 ? -7.195 13.344 15.812 1 83.06 98 ALA A O 1
ATOM 782 N N . LEU A 1 99 ? -7.512 15.484 15.336 1 89.94 99 LEU A N 1
ATOM 783 C CA . LEU A 1 99 ? -7.855 15.219 13.945 1 89.94 99 LEU A CA 1
ATOM 784 C C . LEU A 1 99 ? -6.613 14.836 13.141 1 89.94 99 LEU A C 1
ATOM 786 O O . LEU A 1 99 ? -6.723 14.32 12.031 1 89.94 99 LEU A O 1
ATOM 790 N N . SER A 1 100 ? -5.441 15.031 13.672 1 85.81 100 SER A N 1
ATOM 791 C CA . SER A 1 100 ? -4.207 14.758 12.945 1 85.81 100 SER A CA 1
ATOM 792 C C . SER A 1 100 ? -3.984 13.258 12.781 1 85.81 100 SER A C 1
ATOM 794 O O . SER A 1 100 ? -3.322 12.828 11.836 1 85.81 100 SER A O 1
ATOM 796 N N . ASP A 1 101 ? -4.574 12.43 13.609 1 83.12 101 ASP A N 1
ATOM 797 C CA . ASP A 1 101 ? -4.379 10.984 13.523 1 83.12 101 ASP A CA 1
ATOM 798 C C . ASP A 1 101 ? -5.52 10.32 12.766 1 83.12 101 ASP A C 1
ATOM 800 O O . ASP A 1 101 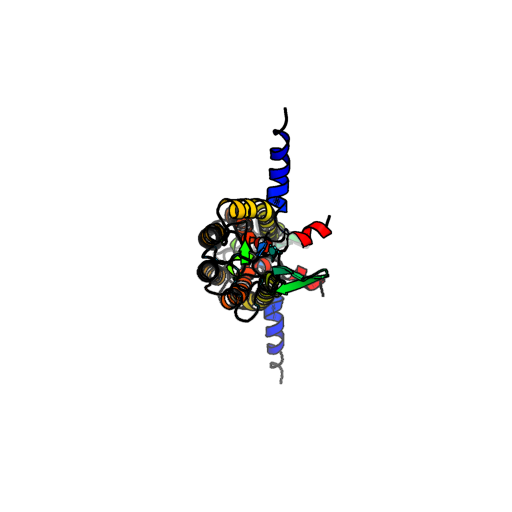? -5.41 9.156 12.359 1 83.12 101 ASP A O 1
ATOM 804 N N . PHE A 1 102 ? -6.5 10.984 12.531 1 88.38 102 PHE A N 1
ATOM 805 C CA . PHE A 1 102 ? -7.73 10.43 11.984 1 88.38 102 PHE A CA 1
ATOM 806 C C . PHE A 1 102 ? -7.504 9.914 10.562 1 88.38 102 PHE A C 1
ATOM 808 O O . PHE A 1 102 ? -7.969 8.828 10.211 1 88.38 102 PHE A O 1
ATOM 815 N N . PRO A 1 103 ? -6.805 10.594 9.711 1 88.88 103 PRO A N 1
ATOM 816 C CA . PRO A 1 103 ? -6.566 10.094 8.359 1 88.88 103 PRO A CA 1
ATOM 817 C C . PRO A 1 103 ? -5.863 8.742 8.344 1 88.88 103 PRO A C 1
ATOM 819 O O . PRO A 1 103 ? -6.137 7.91 7.473 1 88.88 103 PRO A O 1
ATOM 822 N N . GLN A 1 104 ? -5.012 8.547 9.289 1 84.62 104 GLN A N 1
ATOM 823 C CA . GLN A 1 104 ? -4.352 7.254 9.367 1 84.62 104 GLN A CA 1
ATOM 824 C C . GLN A 1 104 ? -5.34 6.152 9.734 1 84.62 104 GLN A C 1
ATOM 826 O O . GLN A 1 104 ? -5.27 5.039 9.203 1 84.62 104 GLN A O 1
ATOM 831 N N . THR A 1 105 ? -6.152 6.445 10.656 1 87.44 105 THR A N 1
ATOM 832 C CA . THR A 1 105 ? -7.195 5.496 11.031 1 87.44 105 THR A CA 1
ATOM 833 C C . THR A 1 105 ? -8.086 5.172 9.828 1 87.44 105 THR A C 1
ATOM 835 O O . THR A 1 105 ? -8.43 4.008 9.602 1 87.44 105 THR A O 1
ATOM 838 N N . LEU A 1 106 ? -8.414 6.125 9.125 1 92 106 LEU A N 1
ATOM 839 C CA . LEU A 1 106 ? -9.258 5.922 7.949 1 92 106 LEU A CA 1
ATOM 840 C C . LEU A 1 106 ? -8.531 5.102 6.891 1 92 106 LEU A C 1
ATOM 842 O O . LEU A 1 106 ? -9.141 4.285 6.203 1 92 106 LEU A O 1
ATOM 846 N N . LEU A 1 107 ? -7.254 5.312 6.762 1 89.94 107 LEU A N 1
ATOM 847 C CA . LEU A 1 107 ? -6.457 4.512 5.836 1 89.94 107 LEU A CA 1
ATOM 848 C C . LEU A 1 107 ? -6.523 3.031 6.203 1 89.94 107 LEU A C 1
ATOM 850 O O . LEU A 1 107 ? -6.777 2.186 5.34 1 89.94 107 LEU A O 1
ATOM 854 N N . ILE A 1 108 ? -6.336 2.707 7.473 1 86.19 108 ILE A N 1
ATOM 855 C CA . ILE A 1 108 ? -6.34 1.326 7.945 1 86.19 108 ILE A CA 1
ATOM 856 C C . ILE A 1 108 ? -7.73 0.724 7.766 1 86.19 108 ILE A C 1
ATOM 858 O O . ILE A 1 108 ? -7.867 -0.431 7.355 1 86.19 108 ILE A O 1
ATOM 862 N N . LEU A 1 109 ? -8.719 1.526 8.062 1 91.31 109 LEU A N 1
ATOM 863 C CA . LEU A 1 109 ? -10.094 1.082 7.844 1 91.31 109 LEU A CA 1
ATOM 864 C C . LEU A 1 109 ? -10.344 0.781 6.367 1 91.31 109 LEU A C 1
ATOM 866 O O . LEU A 1 109 ? -10.984 -0.218 6.031 1 91.31 109 LEU A O 1
ATOM 870 N N . GLY A 1 110 ? -9.898 1.642 5.5 1 91.62 110 GLY A N 1
ATOM 871 C CA . GLY A 1 110 ? -9.992 1.395 4.07 1 91.62 110 GLY A CA 1
ATOM 872 C C . GLY A 1 110 ? -9.297 0.118 3.639 1 91.62 110 GLY A C 1
ATOM 873 O O . GLY A 1 110 ? -9.82 -0.626 2.805 1 91.62 110 GLY A O 1
ATOM 874 N N . GLN A 1 111 ? -8.125 -0.12 4.211 1 87.75 111 GLN A N 1
ATOM 875 C CA . GLN A 1 111 ? -7.398 -1.342 3.889 1 87.75 111 GLN A CA 1
ATOM 876 C C . GLN A 1 111 ? -8.188 -2.58 4.309 1 87.75 111 GLN A C 1
ATOM 878 O O . GLN A 1 111 ? -8.188 -3.592 3.605 1 87.75 111 GLN A O 1
ATOM 883 N N . ALA A 1 112 ? -8.75 -2.469 5.453 1 85.81 112 ALA A N 1
ATOM 884 C CA . ALA A 1 112 ? -9.586 -3.568 5.926 1 85.81 112 ALA A CA 1
ATOM 885 C C . ALA A 1 112 ? -10.742 -3.838 4.961 1 85.81 112 ALA A C 1
ATOM 887 O O . ALA A 1 112 ? -11.016 -4.988 4.617 1 85.81 112 ALA A O 1
ATOM 888 N N . LEU A 1 113 ? -11.375 -2.844 4.516 1 89.5 113 LEU A N 1
ATOM 889 C CA . LEU A 1 113 ? -12.469 -2.975 3.564 1 89.5 113 LEU A CA 1
ATOM 890 C C . LEU A 1 113 ? -11.977 -3.531 2.234 1 89.5 113 LEU A C 1
ATOM 892 O O . LEU A 1 113 ? -12.617 -4.395 1.637 1 89.5 113 LEU A O 1
ATOM 896 N N . GLY A 1 114 ? -10.883 -2.994 1.77 1 88.62 114 GLY A N 1
ATOM 897 C CA . GLY A 1 114 ? -10.305 -3.461 0.521 1 88.62 114 GLY A CA 1
ATOM 898 C C . GLY A 1 114 ? -9.922 -4.93 0.554 1 88.62 114 GLY A C 1
ATOM 899 O O . GLY A 1 114 ? -10.023 -5.625 -0.458 1 88.62 114 GLY A O 1
ATOM 900 N N . ALA A 1 115 ? -9.484 -5.363 1.717 1 82.31 115 ALA A N 1
ATOM 901 C CA . ALA A 1 115 ? -9.07 -6.758 1.876 1 82.31 115 ALA A CA 1
ATOM 902 C C . ALA A 1 115 ? -10.25 -7.703 1.686 1 82.31 115 ALA A C 1
ATOM 904 O O . ALA A 1 115 ? -10.078 -8.859 1.307 1 82.31 115 ALA A O 1
ATOM 905 N N . LEU A 1 116 ? -11.352 -7.227 1.874 1 81.56 116 LEU A N 1
ATOM 906 C CA . LEU A 1 116 ? -12.555 -8.047 1.761 1 81.56 116 LEU A CA 1
ATOM 907 C C . LEU A 1 116 ? -13.125 -7.977 0.349 1 81.56 116 LEU A C 1
ATOM 909 O O . LEU A 1 116 ? -13.625 -8.977 -0.172 1 81.56 116 LEU A O 1
ATOM 913 N N . ILE A 1 117 ? -12.977 -6.977 -0.296 1 84.69 117 ILE A N 1
ATOM 914 C CA . ILE A 1 117 ? -13.688 -6.723 -1.543 1 84.69 117 ILE A CA 1
ATOM 915 C C . ILE A 1 117 ? -12.789 -7.047 -2.73 1 84.69 117 ILE A C 1
ATOM 917 O O . ILE A 1 117 ? -13.211 -7.699 -3.684 1 84.69 117 ILE A O 1
ATOM 921 N N . LEU A 1 118 ? -11.602 -6.676 -2.779 1 85.56 118 LEU A N 1
ATOM 922 C CA . LEU A 1 118 ? -10.734 -6.715 -3.951 1 85.56 118 LEU A CA 1
ATOM 923 C C . LEU A 1 118 ? -10.406 -8.156 -4.336 1 85.56 118 LEU A C 1
ATOM 925 O O . LEU A 1 118 ? -10.375 -8.492 -5.523 1 85.56 118 LEU A O 1
ATOM 929 N N . PRO A 1 119 ? -10.172 -8.961 -3.312 1 76.44 119 PRO A N 1
ATOM 930 C CA . PRO A 1 119 ? -9.93 -10.352 -3.703 1 76.44 119 PRO A CA 1
ATOM 931 C C . PRO A 1 119 ? -11.094 -10.961 -4.48 1 76.44 119 PRO A C 1
ATOM 933 O O . PRO A 1 119 ? -10.883 -11.766 -5.391 1 76.44 119 PRO A O 1
ATOM 936 N N . TYR A 1 120 ? -12.25 -10.672 -4.094 1 79.44 120 TYR A N 1
ATOM 937 C CA . TYR A 1 120 ? -13.414 -11.141 -4.828 1 79.44 120 TYR A CA 1
ATOM 938 C C . TYR A 1 120 ? -13.352 -10.711 -6.289 1 79.44 120 TYR A C 1
ATOM 940 O O . TYR A 1 120 ? -13.617 -11.516 -7.188 1 79.44 120 TYR A O 1
ATOM 948 N N . PHE A 1 121 ? -13.039 -9.516 -6.547 1 83.75 121 PHE A N 1
ATOM 949 C CA . PHE A 1 121 ? -12.922 -9.016 -7.914 1 83.75 121 PHE A CA 1
ATOM 950 C C . PHE A 1 121 ? -11.781 -9.703 -8.648 1 83.75 121 PHE A C 1
ATOM 952 O O . PHE A 1 121 ? -11.883 -9.977 -9.852 1 83.75 121 PHE A O 1
ATOM 959 N N . SER A 1 122 ? -10.656 -9.992 -7.945 1 81.25 122 SER A N 1
ATOM 960 C CA . SER A 1 122 ? -9.516 -10.664 -8.555 1 81.25 122 SER A CA 1
ATOM 961 C C . SER A 1 122 ? -9.867 -12.094 -8.953 1 81.25 122 SER A C 1
ATOM 963 O O . SER A 1 122 ? -9.422 -12.578 -10 1 81.25 122 SER A O 1
ATOM 965 N N . ASP A 1 123 ? -10.68 -12.648 -8.086 1 75.75 123 ASP A N 1
ATOM 966 C CA . ASP A 1 123 ? -11.102 -14.016 -8.367 1 75.75 123 ASP A CA 1
ATOM 967 C C . ASP A 1 123 ? -12.047 -14.062 -9.562 1 75.75 123 ASP A C 1
ATOM 969 O O . ASP A 1 123 ? -12.055 -15.039 -10.32 1 75.75 123 ASP A O 1
ATOM 973 N N . THR A 1 124 ? -12.82 -13.016 -9.695 1 80.69 124 THR A N 1
ATOM 974 C CA . THR A 1 124 ? -13.836 -12.992 -10.742 1 80.69 124 THR A CA 1
ATOM 975 C C . THR A 1 124 ? -13.234 -12.531 -12.07 1 80.69 124 THR A C 1
ATOM 977 O O . THR A 1 124 ? -13.492 -13.125 -13.117 1 80.69 124 THR A O 1
ATOM 980 N N . PHE A 1 125 ? -12.414 -11.531 -12.039 1 84.12 125 PHE A N 1
ATOM 981 C CA . PHE A 1 125 ? -11.945 -10.914 -13.273 1 84.12 125 PHE A CA 1
ATOM 982 C C . PHE A 1 125 ? -10.5 -11.297 -13.555 1 84.12 125 PHE A C 1
ATOM 984 O O . PHE A 1 125 ? -10 -11.07 -14.664 1 84.12 125 PHE A O 1
ATOM 991 N N . GLY A 1 126 ? -9.867 -11.922 -12.586 1 78.25 126 GLY A N 1
ATOM 992 C CA . GLY A 1 126 ? -8.461 -12.25 -12.734 1 78.25 126 GLY A CA 1
ATOM 993 C C . GLY A 1 126 ? -7.547 -11.297 -11.992 1 78.25 126 GLY A C 1
ATOM 994 O O . GLY A 1 126 ? -7.859 -10.109 -11.859 1 78.25 126 GLY A O 1
ATOM 995 N N . ARG A 1 127 ? -6.406 -11.719 -11.68 1 81.94 127 ARG A N 1
ATOM 996 C CA . ARG A 1 127 ? -5.453 -10.945 -10.891 1 81.94 127 ARG A CA 1
ATOM 997 C C . ARG A 1 127 ? -4.867 -9.797 -11.703 1 81.94 127 ARG A C 1
ATOM 999 O O . ARG A 1 127 ? -4.719 -8.688 -11.203 1 81.94 127 ARG A O 1
ATOM 1006 N N . LYS A 1 128 ? -4.566 -10.086 -12.953 1 88.44 128 LYS A N 1
ATOM 1007 C CA . LYS A 1 128 ? -3.844 -9.109 -13.758 1 88.44 128 LYS A CA 1
ATOM 1008 C C . LYS A 1 128 ? -4.703 -7.879 -14.039 1 88.44 128 LYS A C 1
ATOM 1010 O O . LYS A 1 128 ? -4.285 -6.754 -13.766 1 88.44 128 LYS A O 1
ATOM 1015 N N . PRO A 1 129 ? -5.945 -8.078 -14.531 1 90.94 129 PRO A N 1
ATOM 1016 C CA . PRO A 1 129 ? -6.754 -6.891 -14.797 1 90.94 129 PRO A CA 1
ATOM 1017 C C . PRO A 1 129 ? -7.086 -6.105 -13.531 1 90.94 129 PRO A C 1
ATOM 1019 O O . PRO A 1 129 ? -7.09 -4.871 -13.547 1 90.94 129 PRO A O 1
ATOM 1022 N N . VAL A 1 130 ? -7.379 -6.801 -12.5 1 89.56 130 VAL A N 1
ATOM 1023 C CA . VAL A 1 130 ? -7.711 -6.125 -11.242 1 89.56 130 VAL A CA 1
ATOM 1024 C C . VAL A 1 130 ? -6.477 -5.398 -10.711 1 89.56 130 VAL A C 1
ATOM 1026 O O . VAL A 1 130 ? -6.582 -4.27 -10.219 1 89.56 130 VAL A O 1
ATOM 1029 N N . HIS A 1 131 ? -5.332 -6.012 -10.805 1 90.38 131 HIS A N 1
ATOM 1030 C CA . HIS A 1 131 ? -4.086 -5.395 -10.367 1 90.38 131 HIS A CA 1
ATOM 1031 C C . HIS A 1 131 ? -3.791 -4.125 -11.156 1 90.38 131 HIS A C 1
ATOM 1033 O O . HIS A 1 131 ? -3.502 -3.078 -10.57 1 90.38 131 HIS A O 1
ATOM 1039 N N . VAL A 1 132 ? -3.936 -4.199 -12.469 1 93.5 132 VAL A N 1
ATOM 1040 C CA . VAL A 1 132 ? -3.648 -3.059 -13.328 1 93.5 132 VAL A CA 1
ATOM 1041 C C . VAL A 1 132 ? -4.652 -1.941 -13.055 1 93.5 132 VAL A C 1
ATOM 1043 O O . VAL A 1 132 ? -4.273 -0.776 -12.914 1 93.5 132 VAL A O 1
ATOM 1046 N N . LEU A 1 133 ? -5.883 -2.301 -12.984 1 94.75 133 LEU A N 1
ATOM 1047 C CA . LEU A 1 133 ? -6.918 -1.31 -12.719 1 94.75 133 LEU A CA 1
ATOM 1048 C C . LEU A 1 133 ? -6.715 -0.657 -11.359 1 94.75 133 LEU A C 1
ATOM 1050 O O . LEU A 1 133 ? -6.859 0.56 -11.219 1 94.75 133 LEU A O 1
ATOM 1054 N N . SER A 1 134 ? -6.441 -1.467 -10.359 1 93.75 134 SER A N 1
ATOM 1055 C CA . SER A 1 134 ? -6.23 -0.94 -9.016 1 93.75 134 SER A CA 1
ATOM 1056 C C . SER A 1 134 ? -5.086 0.066 -8.992 1 93.75 134 SER A C 1
ATOM 1058 O O . SER A 1 134 ? -5.199 1.13 -8.375 1 93.75 134 SER A O 1
ATOM 1060 N N . HIS A 1 135 ? -4.012 -0.217 -9.656 1 94.81 135 HIS A N 1
ATOM 1061 C CA . HIS A 1 135 ? -2.867 0.688 -9.633 1 94.81 135 HIS A CA 1
ATOM 1062 C C . HIS A 1 135 ? -3.148 1.955 -10.43 1 94.81 135 HIS A C 1
ATOM 1064 O O . HIS A 1 135 ? -2.645 3.029 -10.102 1 94.81 135 HIS A O 1
ATOM 1070 N N . SER A 1 136 ? -3.963 1.83 -11.461 1 96.62 136 SER A N 1
ATOM 1071 C CA . SER A 1 136 ? -4.402 3.029 -12.164 1 96.62 136 SER A CA 1
ATOM 1072 C C . SER A 1 136 ? -5.258 3.918 -11.266 1 96.62 136 SER A C 1
ATOM 1074 O O . SER A 1 136 ? -5.066 5.137 -11.234 1 96.62 136 SER A O 1
ATOM 1076 N N . ILE A 1 137 ? -6.148 3.357 -10.531 1 96.75 137 ILE A N 1
ATOM 1077 C CA . ILE A 1 137 ? -7.016 4.09 -9.617 1 96.75 137 ILE A CA 1
ATOM 1078 C C . ILE A 1 137 ? -6.184 4.703 -8.492 1 96.75 137 ILE A C 1
ATOM 1080 O O . ILE A 1 137 ? -6.438 5.832 -8.07 1 96.75 137 ILE A O 1
ATOM 1084 N N . LEU A 1 138 ? -5.191 3.955 -8.047 1 95.12 138 LEU A N 1
ATOM 1085 C CA . LEU A 1 138 ? -4.312 4.441 -6.984 1 95.12 138 LEU A CA 1
ATOM 1086 C C . LEU A 1 138 ? -3.609 5.727 -7.414 1 95.12 138 LEU A C 1
ATOM 1088 O O . LEU A 1 138 ? -3.432 6.641 -6.605 1 95.12 138 LEU A O 1
ATOM 1092 N N . LEU A 1 139 ? -3.199 5.758 -8.648 1 96.62 139 LEU A N 1
ATOM 1093 C CA . LEU A 1 139 ? -2.553 6.973 -9.133 1 96.62 139 LEU A CA 1
ATOM 1094 C C . LEU A 1 139 ? -3.504 8.164 -9.062 1 96.62 139 LEU A C 1
ATOM 1096 O O . LEU A 1 139 ? -3.125 9.234 -8.586 1 96.62 139 LEU A O 1
ATOM 1100 N N . VAL A 1 140 ? -4.691 7.949 -9.492 1 97.69 140 VAL A N 1
ATOM 1101 C CA . VAL A 1 140 ? -5.676 9.031 -9.531 1 97.69 140 VAL A CA 1
ATOM 1102 C C . VAL A 1 140 ? -5.992 9.484 -8.109 1 97.69 140 VAL A C 1
ATOM 1104 O O . VAL A 1 140 ? -5.977 10.68 -7.812 1 97.69 140 VAL A O 1
ATOM 1107 N N . ILE A 1 141 ? -6.305 8.555 -7.227 1 96.75 141 ILE A N 1
ATOM 1108 C CA . ILE A 1 141 ? -6.625 8.898 -5.844 1 96.75 141 ILE A CA 1
ATOM 1109 C C . ILE A 1 141 ? -5.406 9.523 -5.168 1 96.75 141 ILE A C 1
ATOM 1111 O O . ILE A 1 141 ? -5.531 10.492 -4.422 1 96.75 141 ILE A O 1
ATOM 1115 N N . GLY A 1 142 ? -4.191 8.961 -5.406 1 94.12 142 GLY A N 1
ATOM 1116 C CA . GLY A 1 142 ? -2.961 9.508 -4.848 1 94.12 142 GLY A CA 1
ATOM 1117 C C . GLY A 1 142 ? -2.729 10.961 -5.215 1 94.12 142 GLY A C 1
ATOM 1118 O O . GLY A 1 142 ? -2.398 11.773 -4.352 1 94.12 142 GLY A O 1
ATOM 1119 N N . ILE A 1 143 ? -2.906 11.289 -6.465 1 95.75 143 ILE A N 1
ATOM 1120 C CA . ILE A 1 143 ? -2.742 12.664 -6.914 1 95.75 143 ILE A CA 1
ATOM 1121 C C . ILE A 1 143 ? -3.811 13.547 -6.273 1 95.75 143 ILE A C 1
ATOM 1123 O O . ILE A 1 143 ? -3.523 14.672 -5.848 1 95.75 143 ILE A O 1
ATOM 1127 N N . SER A 1 144 ? -5.035 13.062 -6.207 1 97.19 144 SER A N 1
ATOM 1128 C CA . SER A 1 144 ? -6.121 13.82 -5.59 1 97.19 144 SER A CA 1
ATOM 1129 C C . SER A 1 144 ? -5.824 14.125 -4.125 1 97.19 144 SER A C 1
ATOM 1131 O O . SER A 1 144 ? -6.203 15.18 -3.617 1 97.19 144 SER A O 1
ATOM 1133 N N . ILE A 1 145 ? -5.164 13.211 -3.453 1 94.38 145 ILE A N 1
ATOM 1134 C CA . ILE A 1 145 ? -4.801 13.406 -2.053 1 94.38 145 ILE A CA 1
ATOM 1135 C C . ILE A 1 145 ? -3.814 14.562 -1.929 1 94.38 145 ILE A C 1
ATOM 1137 O O . ILE A 1 145 ? -3.959 15.422 -1.051 1 94.38 145 ILE A O 1
ATOM 1141 N N . ALA A 1 146 ? -2.848 14.617 -2.809 1 91.62 146 ALA A N 1
ATOM 1142 C CA . ALA A 1 146 ? -1.824 15.656 -2.773 1 91.62 146 ALA A CA 1
ATOM 1143 C C . ALA A 1 146 ? -2.441 17.047 -2.941 1 91.62 146 ALA A C 1
ATOM 1145 O O . ALA A 1 146 ? -1.936 18.031 -2.395 1 91.62 146 ALA A O 1
ATOM 1146 N N . PHE A 1 147 ? -3.551 17.141 -3.607 1 93.81 147 PHE A N 1
ATOM 1147 C CA . PHE A 1 147 ? -4.141 18.453 -3.895 1 93.81 147 PHE A CA 1
ATOM 1148 C C . PHE A 1 147 ? -5.492 18.594 -3.207 1 93.81 147 PHE A C 1
ATOM 1150 O O . PHE A 1 147 ? -6.379 19.297 -3.709 1 93.81 147 PHE A O 1
ATOM 1157 N N . SER A 1 148 ? -5.598 17.875 -2.148 1 94.5 148 SER A N 1
ATOM 1158 C CA . SER A 1 148 ? -6.852 17.953 -1.408 1 94.5 148 SER A CA 1
ATOM 1159 C C . SER A 1 148 ? -7.102 19.375 -0.904 1 94.5 148 SER A C 1
ATOM 1161 O O . SER A 1 148 ? -6.23 19.969 -0.266 1 94.5 148 SER A O 1
ATOM 1163 N N . PRO A 1 149 ? -8.273 19.984 -1.115 1 94.81 149 PRO A N 1
ATOM 1164 C CA . PRO A 1 149 ? -8.531 21.375 -0.755 1 94.81 149 PRO A CA 1
ATOM 1165 C C . PRO A 1 149 ? -8.812 21.547 0.735 1 94.81 149 PRO A C 1
ATOM 1167 O O . PRO A 1 149 ? -8.648 22.656 1.269 1 94.81 149 PRO A O 1
ATOM 1170 N N . ASN A 1 150 ? -9.344 20.531 1.348 1 95.94 150 ASN A N 1
ATOM 1171 C CA . ASN A 1 150 ? -9.641 20.609 2.773 1 95.94 150 ASN A CA 1
ATOM 1172 C C . ASN A 1 150 ? -9.414 19.281 3.475 1 95.94 150 ASN A C 1
ATOM 1174 O O . ASN A 1 150 ? -9.141 18.266 2.822 1 95.94 150 ASN A O 1
ATOM 1178 N N . TYR A 1 151 ? -9.523 19.359 4.746 1 94.44 151 TYR A N 1
ATOM 1179 C CA . TYR A 1 151 ? -9.203 18.203 5.578 1 94.44 151 TYR A CA 1
ATOM 1180 C C . TYR A 1 151 ? -10.18 17.062 5.324 1 94.44 151 TYR A C 1
ATOM 1182 O O . TYR A 1 151 ? -9.789 15.891 5.285 1 94.44 151 TYR A O 1
ATOM 1190 N N . LEU A 1 152 ? -11.422 17.375 5.23 1 96.19 152 LEU A N 1
ATOM 1191 C CA . LEU A 1 152 ? -12.438 16.344 5.047 1 96.19 152 LEU A CA 1
ATOM 1192 C C . LEU A 1 152 ? -12.172 15.547 3.777 1 96.19 152 LEU A C 1
ATOM 1194 O O . LEU A 1 152 ? -12.242 14.312 3.791 1 96.19 152 LEU A O 1
ATOM 1198 N N . VAL A 1 153 ? -11.914 16.266 2.688 1 97.25 153 VAL A N 1
ATOM 1199 C CA . VAL A 1 153 ? -11.609 15.594 1.426 1 97.25 153 VAL A CA 1
ATOM 1200 C C . VAL A 1 153 ? -10.359 14.734 1.589 1 97.25 153 VAL A C 1
ATOM 1202 O O . VAL A 1 153 ? -10.32 13.586 1.128 1 97.25 153 VAL A O 1
ATOM 1205 N N . PHE A 1 154 ? -9.406 15.336 2.238 1 95.38 154 PHE A N 1
ATOM 1206 C CA . PHE A 1 154 ? -8.172 14.609 2.508 1 95.38 154 PHE A CA 1
ATOM 1207 C C . PHE A 1 154 ? -8.453 13.32 3.271 1 95.38 154 PHE A C 1
ATOM 1209 O O . PHE A 1 154 ? -7.988 12.25 2.887 1 95.38 154 PHE A O 1
ATOM 1216 N N . ALA A 1 155 ? -9.234 13.367 4.25 1 94.5 155 ALA A N 1
ATOM 1217 C CA . ALA A 1 155 ? -9.562 12.227 5.105 1 94.5 155 ALA A CA 1
ATOM 1218 C C . ALA A 1 155 ? -10.312 11.148 4.324 1 94.5 155 ALA A C 1
ATOM 1220 O O . ALA A 1 155 ? -10 9.961 4.438 1 94.5 155 ALA A O 1
ATOM 1221 N N . ILE A 1 156 ? -11.219 11.523 3.562 1 97.12 156 ILE A N 1
ATOM 1222 C CA . ILE A 1 156 ? -12.016 10.578 2.791 1 97.12 156 ILE A CA 1
ATOM 1223 C C . ILE A 1 156 ? -11.133 9.875 1.759 1 97.12 156 ILE A C 1
ATOM 1225 O O . ILE A 1 156 ? -11.266 8.672 1.535 1 97.12 156 ILE A O 1
ATOM 1229 N N . LEU A 1 157 ? -10.336 10.664 1.128 1 97 157 LEU A N 1
ATOM 1230 C CA . LEU A 1 157 ? -9.445 10.094 0.123 1 97 157 LEU A CA 1
ATOM 1231 C C . LEU A 1 157 ? -8.477 9.094 0.756 1 97 157 LEU A C 1
ATOM 1233 O O . LEU A 1 157 ? -8.078 8.117 0.119 1 97 157 LEU A O 1
ATOM 1237 N N . ARG A 1 158 ? -8.141 9.352 1.949 1 93.25 158 ARG A N 1
ATOM 1238 C CA . ARG A 1 158 ? -7.305 8.391 2.658 1 93.25 158 ARG A CA 1
ATOM 1239 C C . ARG A 1 158 ? -8.023 7.059 2.84 1 93.25 158 ARG A C 1
ATOM 1241 O O . ARG A 1 158 ? -7.418 5.996 2.715 1 93.25 158 ARG A O 1
ATOM 1248 N N . LEU A 1 159 ? -9.219 7.137 3.135 1 94.44 159 LEU A N 1
ATOM 1249 C CA . LEU A 1 159 ? -10.031 5.926 3.248 1 94.44 159 LEU A CA 1
ATOM 1250 C C . LEU A 1 159 ? -10.086 5.18 1.92 1 94.44 159 LEU A C 1
ATOM 1252 O O . LEU A 1 159 ? -9.898 3.963 1.879 1 94.44 159 LEU A O 1
ATOM 1256 N N . LEU A 1 160 ? -10.305 5.883 0.907 1 95.69 160 LEU A N 1
ATOM 1257 C CA . LEU A 1 160 ? -10.453 5.289 -0.417 1 95.69 160 LEU A CA 1
ATOM 1258 C C . LEU A 1 160 ? -9.148 4.668 -0.89 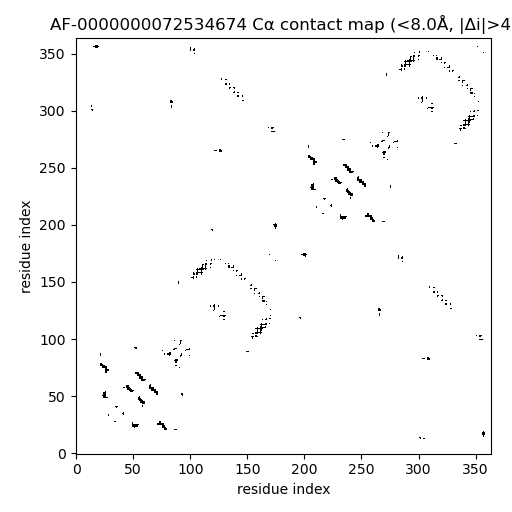1 95.69 160 LEU A C 1
ATOM 1260 O O . LEU A 1 160 ? -9.141 3.58 -1.468 1 95.69 160 LEU A O 1
ATOM 1264 N N . ILE A 1 161 ? -8.086 5.398 -0.677 1 94.12 161 ILE A N 1
ATOM 1265 C CA . ILE A 1 161 ? -6.809 4.883 -1.154 1 94.12 161 ILE A CA 1
ATOM 1266 C C . ILE A 1 161 ? -6.453 3.602 -0.403 1 94.12 161 ILE A C 1
ATOM 1268 O O . ILE A 1 161 ? -5.855 2.686 -0.972 1 94.12 161 ILE A O 1
ATOM 1272 N N . GLY A 1 162 ? -6.762 3.504 0.869 1 90.88 162 GLY A N 1
ATOM 1273 C CA . GLY A 1 162 ? -6.578 2.271 1.619 1 90.88 162 GLY A CA 1
ATOM 1274 C C . GLY A 1 162 ? -7.355 1.102 1.048 1 90.88 162 GLY A C 1
ATOM 1275 O O . GLY A 1 162 ? -6.836 -0.014 0.963 1 90.88 162 GLY A O 1
ATOM 1276 N N . ALA A 1 163 ? -8.5 1.343 0.593 1 91.94 163 ALA A N 1
ATOM 1277 C CA . ALA A 1 163 ? -9.367 0.297 0.057 1 91.94 163 ALA A CA 1
ATOM 1278 C C . ALA A 1 163 ? -8.789 -0.279 -1.235 1 91.94 163 ALA A C 1
ATOM 1280 O O . ALA A 1 163 ? -8.969 -1.465 -1.525 1 91.94 163 ALA A O 1
ATOM 1281 N N . ILE A 1 164 ? -8.156 0.548 -1.959 1 92.5 164 ILE A N 1
ATOM 1282 C CA . ILE A 1 164 ? -7.66 0.124 -3.262 1 92.5 164 ILE A CA 1
ATOM 1283 C C . ILE A 1 164 ? -6.266 -0.477 -3.111 1 92.5 164 ILE A C 1
ATOM 1285 O O . ILE A 1 164 ? -5.855 -1.323 -3.91 1 92.5 164 ILE A O 1
ATOM 1289 N N . GLN A 1 165 ? -5.465 -0.09 -2.098 1 85.31 165 GLN A N 1
ATOM 1290 C CA . GLN A 1 165 ? -4.074 -0.493 -1.907 1 85.31 165 GLN A CA 1
ATOM 1291 C C . GLN A 1 165 ? -3.979 -1.961 -1.502 1 85.31 165 GLN A C 1
ATOM 1293 O O . GLN A 1 165 ? -2.988 -2.631 -1.805 1 85.31 165 GLN A O 1
ATOM 1298 N N . ARG A 1 166 ? -4.84 -2.621 -0.696 1 67.06 166 ARG A N 1
ATOM 1299 C CA . ARG A 1 166 ? -4.691 -3.953 -0.122 1 67.06 166 ARG A CA 1
ATOM 1300 C C . ARG A 1 166 ? -4.832 -5.031 -1.194 1 67.06 166 ARG A C 1
ATOM 1302 O O . ARG A 1 166 ? -4.836 -6.223 -0.886 1 67.06 166 ARG A O 1
ATOM 1309 N N . GLU A 1 167 ? -4.699 -4.66 -2.422 1 57.19 167 GLU A N 1
ATOM 1310 C CA . GLU A 1 167 ? -4.742 -5.75 -3.395 1 57.19 167 GLU A CA 1
ATOM 1311 C C . GLU A 1 167 ? -3.568 -6.703 -3.209 1 57.19 167 GLU A C 1
ATOM 1313 O O . GLU A 1 167 ? -3.711 -7.914 -3.395 1 57.19 167 GLU A O 1
ATOM 1318 N N . SER A 1 168 ? -2.332 -6.238 -2.885 1 50.06 168 SER A N 1
ATOM 1319 C CA . SER A 1 168 ? -1.112 -7.016 -3.072 1 50.06 168 SER A CA 1
ATOM 1320 C C . SER A 1 168 ? -0.929 -8.031 -1.953 1 50.06 168 SER A C 1
ATOM 1322 O O . SER A 1 168 ? -0.311 -9.078 -2.154 1 50.06 168 SER A O 1
ATOM 1324 N N . ILE A 1 169 ? -1.216 -7.605 -0.694 1 46.59 169 ILE A N 1
ATOM 1325 C CA . ILE A 1 169 ? -0.874 -8.547 0.369 1 46.59 169 ILE A CA 1
ATOM 1326 C C . ILE A 1 169 ? -1.718 -9.812 0.23 1 46.59 169 ILE A C 1
ATOM 1328 O O . ILE A 1 169 ? -1.208 -10.922 0.38 1 46.59 169 ILE A O 1
ATOM 1332 N N . PHE A 1 170 ? -2.945 -9.492 0.024 1 45.91 170 PHE A N 1
ATOM 1333 C CA . PHE A 1 170 ? -3.818 -10.656 0.114 1 45.91 170 PHE A CA 1
ATOM 1334 C C . PHE A 1 170 ? -3.789 -11.461 -1.182 1 45.91 170 PHE A C 1
ATOM 1336 O O . PHE A 1 170 ? -4.066 -12.664 -1.181 1 45.91 170 PHE A O 1
ATOM 1343 N N . LEU A 1 171 ? -3.482 -10.75 -2.178 1 43.94 171 LEU A N 1
ATOM 1344 C CA . LEU A 1 171 ? -3.514 -11.594 -3.369 1 43.94 171 LEU A CA 1
ATOM 1345 C C . LEU A 1 171 ? -2.492 -12.719 -3.266 1 43.94 171 LEU A C 1
ATOM 1347 O O . LEU A 1 171 ? -2.582 -13.711 -3.99 1 43.94 171 LEU A O 1
ATOM 1351 N N . TYR A 1 172 ? -1.332 -12.359 -2.279 1 44.34 172 TYR A N 1
ATOM 1352 C CA . TYR A 1 172 ? -0.312 -13.406 -2.309 1 44.34 172 TYR A CA 1
ATOM 1353 C C . TYR A 1 172 ? -0.289 -14.18 -0.998 1 44.34 172 TYR A C 1
ATOM 1355 O O . TYR A 1 172 ? 0.532 -15.086 -0.818 1 44.34 172 TYR A O 1
ATOM 1363 N N . LEU A 1 173 ? -0.691 -13.523 0.081 1 39.78 173 LEU A N 1
ATOM 1364 C CA . LEU A 1 173 ? -0.659 -14.375 1.266 1 39.78 173 LEU A CA 1
ATOM 1365 C C . LEU A 1 173 ? -1.55 -15.602 1.081 1 39.78 173 LEU A C 1
ATOM 1367 O O . LEU A 1 173 ? -2.633 -15.5 0.499 1 39.78 173 LEU A O 1
ATOM 1371 N N . PRO A 1 174 ? -0.913 -16.641 1.214 1 35.19 174 PRO A N 1
ATOM 1372 C CA . PRO A 1 174 ? -1.771 -17.828 1.288 1 35.19 174 PRO A CA 1
ATOM 1373 C C . PRO A 1 174 ? -2.947 -17.656 2.246 1 35.19 174 PRO A C 1
ATOM 1375 O O . PRO A 1 174 ? -2.859 -16.859 3.195 1 35.19 174 PRO A O 1
ATOM 1378 N N . SER A 1 175 ? -4.129 -17.625 1.898 1 35.5 175 SER A N 1
ATOM 1379 C CA . SER A 1 175 ? -5.316 -17.656 2.746 1 35.5 175 SER A CA 1
ATOM 1380 C C . SER A 1 175 ? -5 -18.25 4.117 1 35.5 175 SER A C 1
ATOM 1382 O O . SER A 1 175 ? -5.824 -18.172 5.031 1 35.5 175 SER A O 1
ATOM 1384 N N . GLN A 1 176 ? -3.932 -18.922 4.352 1 34.69 176 GLN A N 1
ATOM 1385 C CA . GLN A 1 176 ? -3.662 -19.625 5.602 1 34.69 176 GLN A CA 1
ATOM 1386 C C . GLN A 1 176 ? -3.33 -18.656 6.727 1 34.69 176 GLN A C 1
ATOM 1388 O O . GLN A 1 176 ? -3.572 -18.938 7.898 1 34.69 176 GLN A O 1
ATOM 1393 N N . ALA A 1 177 ? -2.703 -17.594 6.5 1 35.44 177 ALA A N 1
ATOM 1394 C CA . ALA A 1 177 ? -2.285 -16.875 7.699 1 35.44 177 ALA A CA 1
ATOM 1395 C C . ALA A 1 177 ? -3.48 -16.25 8.406 1 35.44 177 ALA A C 1
ATOM 1397 O O . ALA A 1 177 ? -3.494 -16.125 9.633 1 35.44 177 ALA A O 1
ATOM 1398 N N . TRP A 1 178 ? -4.363 -15.742 7.82 1 34.47 178 TRP A N 1
ATOM 1399 C CA . TRP A 1 178 ? -5.484 -15.234 8.602 1 34.47 178 TRP A CA 1
ATOM 1400 C C . TRP A 1 178 ? -6.281 -16.375 9.219 1 34.47 178 TRP A C 1
ATOM 1402 O O . TRP A 1 178 ? -6.988 -16.188 10.211 1 34.47 178 TRP A O 1
ATOM 1412 N N . SER A 1 179 ? -6.32 -17.531 8.672 1 32.78 179 SER A N 1
ATOM 1413 C CA . SER A 1 179 ? -7.059 -18.562 9.391 1 32.78 179 SER A CA 1
ATOM 1414 C C . SER A 1 179 ? -6.465 -18.797 10.781 1 32.78 179 SER A C 1
ATOM 1416 O O . SER A 1 179 ? -7.18 -19.188 11.703 1 32.78 179 SER A O 1
ATOM 1418 N N . ASP A 1 180 ? -5.121 -18.703 10.953 1 31.03 180 ASP A N 1
ATOM 1419 C CA . ASP A 1 180 ? -4.664 -18.984 12.312 1 31.03 180 ASP A CA 1
ATOM 1420 C C . ASP A 1 180 ? -5.023 -17.844 13.266 1 31.03 180 ASP A C 1
ATOM 1422 O O . ASP A 1 180 ? -4.824 -17.938 14.477 1 31.03 180 ASP A O 1
ATOM 1426 N N . MET A 1 181 ? -5.309 -16.766 12.742 1 28.05 181 MET A N 1
ATOM 1427 C CA . MET A 1 181 ? -5.68 -15.828 13.797 1 28.05 181 MET A CA 1
ATOM 1428 C C . MET A 1 181 ? -7.082 -16.125 14.312 1 28.05 181 MET A C 1
ATOM 1430 O O . MET A 1 181 ? -7.492 -15.578 15.344 1 28.05 181 MET A O 1
ATOM 1434 N N . ASN A 1 182 ? -7.895 -16.641 13.594 1 25.12 182 ASN A N 1
ATOM 1435 C CA . ASN A 1 182 ? -9.086 -17.016 14.344 1 25.12 182 ASN A CA 1
ATOM 1436 C C . ASN A 1 182 ? -8.93 -18.391 14.992 1 25.12 182 ASN A C 1
ATOM 1438 O O . ASN A 1 182 ? -8.422 -19.312 14.375 1 25.12 182 ASN A O 1
ATOM 1442 N N . MET B 1 1 ? -35.281 -34.25 -4.586 1 24.2 1 MET B N 1
ATOM 1443 C CA . MET B 1 1 ? -35.188 -33.312 -3.465 1 24.2 1 MET B CA 1
ATOM 1444 C C . MET B 1 1 ? -33.75 -32.938 -3.17 1 24.2 1 MET B C 1
ATOM 1446 O O . MET B 1 1 ? -33.469 -32.406 -2.098 1 24.2 1 MET B O 1
ATOM 1450 N N . ALA B 1 2 ? -32.781 -33.312 -3.928 1 26.34 2 ALA B N 1
ATOM 1451 C CA . ALA B 1 2 ? -31.359 -33.406 -3.594 1 26.34 2 ALA B CA 1
ATOM 1452 C C . ALA B 1 2 ? -30.719 -32 -3.592 1 26.34 2 ALA B C 1
ATOM 1454 O O . ALA B 1 2 ? -29.906 -31.688 -2.721 1 26.34 2 ALA B O 1
ATOM 1455 N N . ARG B 1 3 ? -30.656 -31.188 -4.699 1 25.77 3 ARG B N 1
ATOM 1456 C CA . ARG B 1 3 ? -29.5 -30.484 -5.219 1 25.77 3 ARG B CA 1
ATOM 1457 C C . ARG B 1 3 ? -29.375 -29.078 -4.621 1 25.77 3 ARG B C 1
ATOM 1459 O O . ARG B 1 3 ? -28.625 -28.234 -5.121 1 25.77 3 ARG B O 1
ATOM 1466 N N . LYS B 1 4 ? -30.359 -28.781 -3.771 1 31.98 4 LYS B N 1
ATOM 1467 C CA . LYS B 1 4 ? -30.375 -27.344 -3.492 1 31.98 4 LYS B CA 1
ATOM 1468 C C . LYS B 1 4 ? -29.219 -26.953 -2.572 1 31.98 4 LYS B C 1
ATOM 1470 O O . LYS B 1 4 ? -29.109 -25.797 -2.156 1 31.98 4 LYS B O 1
ATOM 1475 N N . HIS B 1 5 ? -28.688 -27.875 -1.933 1 29.28 5 HIS B N 1
ATOM 1476 C CA . HIS B 1 5 ? -27.906 -27.438 -0.779 1 29.28 5 HIS B CA 1
ATOM 1477 C C . HIS B 1 5 ? -26.609 -26.781 -1.21 1 29.28 5 HIS B C 1
ATOM 1479 O O . HIS B 1 5 ? -25.812 -26.344 -0.368 1 29.28 5 HIS B O 1
ATOM 1485 N N . SER B 1 6 ? -26.062 -27.016 -2.416 1 29.94 6 SER B N 1
ATOM 1486 C CA . SER B 1 6 ? -24.641 -26.766 -2.666 1 29.94 6 SER B CA 1
ATOM 1487 C C . SER B 1 6 ? -24.359 -25.281 -2.781 1 29.94 6 SER B C 1
ATOM 1489 O O . SER B 1 6 ? -23.203 -24.875 -2.92 1 29.94 6 SER B O 1
ATOM 1491 N N . ARG B 1 7 ? -25.297 -24.484 -2.883 1 28.06 7 ARG B N 1
ATOM 1492 C CA . ARG B 1 7 ? -25.031 -23.141 -3.361 1 28.06 7 ARG B CA 1
ATOM 1493 C C . ARG B 1 7 ? -24.516 -22.25 -2.23 1 28.06 7 ARG B C 1
ATOM 1495 O O . ARG B 1 7 ? -23.984 -21.156 -2.477 1 28.06 7 ARG B O 1
ATOM 1502 N N . ARG B 1 8 ? -25.094 -22.5 -1.134 1 31.97 8 ARG B N 1
ATOM 1503 C CA . ARG B 1 8 ? -24.781 -21.547 -0.08 1 31.97 8 ARG B CA 1
ATOM 1504 C C . ARG B 1 8 ? -23.312 -21.594 0.29 1 31.97 8 ARG B C 1
ATOM 1506 O O . ARG B 1 8 ? -22.781 -20.672 0.915 1 31.97 8 ARG B O 1
ATOM 1513 N N . TYR B 1 9 ? -22.688 -22.859 0.308 1 31.66 9 TYR B N 1
ATOM 1514 C CA . TYR B 1 9 ? -21.281 -23.047 0.683 1 31.66 9 TYR B CA 1
ATOM 1515 C C . TYR B 1 9 ? -20.359 -22.297 -0.275 1 31.66 9 TYR B C 1
ATOM 1517 O O . TYR B 1 9 ? -19.156 -22.234 -0.059 1 31.66 9 TYR B O 1
ATOM 1525 N N . ASN B 1 10 ? -20.859 -21.672 -1.323 1 33.22 10 ASN B N 1
ATOM 1526 C CA . ASN B 1 10 ? -20.062 -21.062 -2.369 1 33.22 10 ASN B CA 1
ATOM 1527 C C . ASN B 1 10 ? -19.578 -19.672 -1.958 1 33.22 10 ASN B C 1
ATOM 1529 O O . ASN B 1 10 ? -18.547 -19.188 -2.443 1 33.22 10 ASN B O 1
ATOM 1533 N N . TYR B 1 11 ? -20.453 -18.969 -1.253 1 33.53 11 TYR B N 1
ATOM 1534 C CA . TYR B 1 11 ? -20.062 -17.594 -0.954 1 33.53 11 TYR B CA 1
ATOM 1535 C C . TYR B 1 11 ? -18.859 -17.547 -0.018 1 33.53 11 TYR B C 1
ATOM 1537 O O . TYR B 1 11 ? -17.938 -16.766 -0.218 1 33.53 11 TYR B O 1
ATOM 1545 N N . LEU B 1 12 ? -18.953 -18.266 1.16 1 32.97 12 LEU B N 1
ATOM 1546 C CA . LEU B 1 12 ? -17.844 -18.438 2.104 1 32.97 12 LEU B CA 1
ATOM 1547 C C . LEU B 1 12 ? -16.719 -19.25 1.484 1 32.97 12 LEU B C 1
ATOM 1549 O O . LEU B 1 12 ? -15.57 -19.172 1.928 1 32.97 12 LEU B O 1
ATOM 1553 N N . GLN B 1 13 ? -16.953 -20.234 0.595 1 34.66 13 GLN B N 1
ATOM 1554 C CA . GLN B 1 13 ? -16.031 -20.969 -0.258 1 34.66 13 GLN B CA 1
ATOM 1555 C C . GLN B 1 13 ? -15.289 -20.016 -1.208 1 34.66 13 GLN B C 1
ATOM 1557 O O . GLN B 1 13 ? -14.125 -20.25 -1.542 1 34.66 13 GLN B O 1
ATOM 1562 N N . ILE B 1 14 ? -15.961 -19.016 -1.759 1 36.09 14 ILE B N 1
ATOM 1563 C CA . ILE B 1 14 ? -15.367 -18.016 -2.645 1 36.09 14 ILE B CA 1
ATOM 1564 C C . ILE B 1 14 ? -14.25 -17.266 -1.915 1 36.09 14 ILE B C 1
ATOM 1566 O O . ILE B 1 14 ? -13.195 -17 -2.494 1 36.09 14 ILE B O 1
ATOM 1570 N N . LEU B 1 15 ? -14.609 -16.766 -0.712 1 36.25 15 LEU B N 1
ATOM 1571 C CA . LEU B 1 15 ? -13.594 -16.109 0.098 1 36.25 15 LEU B CA 1
ATOM 1572 C C . LEU B 1 15 ? -12.453 -17.062 0.422 1 36.25 15 LEU B C 1
ATOM 1574 O O . LEU B 1 15 ? -11.305 -16.641 0.596 1 36.25 15 LEU B O 1
ATOM 1578 N N . THR B 1 16 ? -12.82 -18.219 0.888 1 34.81 16 THR B N 1
ATOM 1579 C CA . THR B 1 16 ? -11.922 -19.234 1.432 1 34.81 16 THR B CA 1
ATOM 1580 C C . THR B 1 16 ? -11.117 -19.891 0.319 1 34.81 16 THR B C 1
ATOM 1582 O O . THR B 1 16 ? -10.43 -20.891 0.553 1 34.81 16 THR B O 1
ATOM 1585 N N . LYS B 1 17 ? -11.547 -19.859 -0.872 1 39.75 17 LYS B N 1
ATOM 1586 C CA . LYS B 1 17 ? -10.688 -20.578 -1.799 1 39.75 17 LYS B CA 1
ATOM 1587 C C . LYS B 1 17 ? -9.25 -20.078 -1.724 1 39.75 17 LYS B C 1
ATOM 1589 O O . LYS B 1 17 ? -8.445 -20.344 -2.621 1 39.75 17 LYS B O 1
ATOM 1594 N N . LEU B 1 18 ? -8.836 -19.125 -0.954 1 38.91 18 LEU B N 1
ATOM 1595 C CA . LEU B 1 18 ? -7.535 -18.469 -0.907 1 38.91 18 LEU B CA 1
ATOM 1596 C C . LEU B 1 18 ? -6.402 -19.484 -0.887 1 38.91 18 LEU B C 1
ATOM 1598 O O . LEU B 1 18 ? -5.395 -19.312 -1.574 1 38.91 18 LEU B O 1
ATOM 1602 N N . GLY B 1 19 ? -6.16 -20.203 0.403 1 39.94 19 GLY B N 1
ATOM 1603 C CA . GLY B 1 19 ? -5 -21.062 0.604 1 39.94 19 GLY B CA 1
ATOM 1604 C C . GLY B 1 19 ? -4.988 -22.281 -0.308 1 39.94 19 GLY B C 1
ATOM 1605 O O . GLY B 1 19 ? -4.281 -23.25 -0.044 1 39.94 19 GLY B O 1
ATOM 1606 N N . LYS B 1 20 ? -5.957 -22.656 -1.016 1 47 20 LYS B N 1
ATOM 1607 C CA . LYS B 1 20 ? -6.086 -24 -1.571 1 47 20 LYS B CA 1
ATOM 1608 C C . LYS B 1 20 ? -5.086 -24.219 -2.703 1 47 20 LYS B C 1
ATOM 1610 O O . LYS B 1 20 ? -4.898 -23.359 -3.555 1 47 20 LYS B O 1
ATOM 1615 N N . SER B 1 21 ? -4.105 -25.062 -2.439 1 61.12 21 SER B N 1
ATOM 1616 C CA . SER B 1 21 ? -3.275 -25.688 -3.461 1 61.12 21 SER B CA 1
ATOM 1617 C C . SER B 1 21 ? -3.994 -25.734 -4.805 1 61.12 21 SER B C 1
ATOM 1619 O O . SER B 1 21 ? -5.184 -26.047 -4.863 1 61.12 21 SER B O 1
ATOM 1621 N N . VAL B 1 22 ? -3.527 -24.734 -5.562 1 74.81 22 VAL B N 1
ATOM 1622 C CA . VAL B 1 22 ? -4.027 -24.812 -6.934 1 74.81 22 VAL B CA 1
ATOM 1623 C C . VAL B 1 22 ? -4.051 -26.266 -7.406 1 74.81 22 VAL B C 1
ATOM 1625 O O . VAL B 1 22 ? -3.016 -26.938 -7.414 1 74.81 22 VAL B O 1
ATOM 1628 N N . PRO B 1 23 ? -5.277 -26.688 -7.523 1 82.44 23 PRO B N 1
ATOM 1629 C CA . PRO B 1 23 ? -5.324 -28.062 -8.039 1 82.44 23 PRO B CA 1
ATOM 1630 C C . PRO B 1 23 ? -4.516 -28.234 -9.32 1 82.44 23 PRO B C 1
ATOM 1632 O O . PRO B 1 23 ? -4.598 -27.391 -10.227 1 82.44 23 PRO B O 1
ATOM 1635 N N . HIS B 1 24 ? -3.699 -29.172 -9.211 1 88.5 24 HIS B N 1
ATOM 1636 C CA . HIS B 1 24 ? -2.832 -29.438 -10.352 1 88.5 24 HIS B CA 1
ATOM 1637 C C . HIS B 1 24 ? -2.494 -30.922 -10.453 1 88.5 24 HIS B C 1
ATOM 1639 O O . HIS B 1 24 ? -2.697 -31.672 -9.5 1 88.5 24 HIS B O 1
ATOM 1645 N N . HIS B 1 25 ? -2.16 -31.406 -11.625 1 90.88 25 HIS B N 1
ATOM 1646 C CA . HIS B 1 25 ? -1.644 -32.75 -11.867 1 90.88 25 HIS B CA 1
ATOM 1647 C C . HIS B 1 25 ? -0.679 -32.75 -13.047 1 90.88 25 HIS B C 1
ATOM 1649 O O . HIS B 1 25 ? -0.649 -31.812 -13.844 1 90.88 25 HIS B O 1
ATOM 1655 N N . CYS B 1 26 ? 0.158 -33.781 -13.055 1 92.25 26 CYS B N 1
ATOM 1656 C CA . CYS B 1 26 ? 1.062 -33.906 -14.188 1 92.25 26 CYS B CA 1
ATOM 1657 C C . CYS B 1 26 ? 0.287 -33.969 -15.5 1 92.25 26 CYS B C 1
ATOM 1659 O O . CYS B 1 26 ? -0.767 -34.594 -15.57 1 92.25 26 CYS B O 1
ATOM 1661 N N . ALA B 1 27 ? 0.796 -33.312 -16.5 1 90.31 27 ALA B N 1
ATOM 1662 C CA . ALA B 1 27 ? 0.138 -33.281 -17.797 1 90.31 27 ALA B CA 1
ATOM 1663 C C . ALA B 1 27 ? 0.383 -34.562 -18.578 1 90.31 27 ALA B C 1
ATOM 1665 O O . ALA B 1 27 ? 1.459 -35.156 -18.484 1 90.31 27 ALA B O 1
ATOM 1666 N N . ALA B 1 28 ? -0.649 -34.906 -19.375 1 83.38 28 ALA B N 1
ATOM 1667 C CA . ALA B 1 28 ? -0.513 -36.031 -20.312 1 83.38 28 ALA B CA 1
ATOM 1668 C C . ALA B 1 28 ? 0.166 -35.594 -21.609 1 83.38 28 ALA B C 1
ATOM 1670 O O . ALA B 1 28 ? 0.228 -34.375 -21.906 1 83.38 28 ALA B O 1
ATOM 1671 N N . PRO B 1 29 ? 0.783 -36.562 -22.312 1 80.25 29 PRO B N 1
ATOM 1672 C CA . PRO B 1 29 ? 1.4 -36.188 -23.578 1 80.25 29 PRO B CA 1
ATOM 1673 C C . PRO B 1 29 ? 0.415 -35.531 -24.547 1 80.25 29 PRO B C 1
ATOM 1675 O O . PRO B 1 29 ? -0.766 -35.875 -24.562 1 80.25 29 PRO B O 1
ATOM 1678 N N . PRO B 1 30 ? 0.785 -34.406 -25.188 1 73.56 30 PRO B N 1
ATOM 1679 C CA . PRO B 1 30 ? -0.097 -33.656 -26.078 1 73.56 30 PRO B CA 1
ATOM 1680 C C . PRO B 1 30 ? -0.693 -34.531 -27.188 1 73.56 30 PRO B C 1
ATOM 1682 O O . PRO B 1 30 ? -1.793 -34.25 -27.672 1 73.56 30 PRO B O 1
ATOM 1685 N N . ASP B 1 31 ? -0.032 -35.438 -27.859 1 65.69 31 ASP B N 1
ATOM 1686 C CA . ASP B 1 31 ? -0.535 -36.156 -29.031 1 65.69 31 ASP B CA 1
ATOM 1687 C C . ASP B 1 31 ? -1.266 -37.438 -28.625 1 65.69 31 ASP B C 1
ATOM 1689 O O . ASP B 1 31 ? -1.539 -38.281 -29.469 1 65.69 31 ASP B O 1
ATOM 1693 N N . GLY B 1 32 ? -1.793 -37.469 -27.422 1 59.88 32 GLY B N 1
ATOM 1694 C CA . GLY B 1 32 ? -2.551 -38.656 -27.062 1 59.88 32 GLY B CA 1
ATOM 1695 C C . GLY B 1 32 ? -1.728 -39.938 -27.125 1 59.88 32 GLY B C 1
ATOM 1696 O O . GLY B 1 32 ? -2.25 -41.031 -26.906 1 59.88 32 GLY B O 1
ATOM 1697 N N . THR B 1 33 ? -0.529 -39.688 -27.734 1 55.91 33 THR B N 1
ATOM 1698 C CA . THR B 1 33 ? 0.186 -40.938 -28 1 55.91 33 THR B CA 1
ATOM 1699 C C . THR B 1 33 ? 0.79 -41.5 -26.719 1 55.91 33 THR B C 1
ATOM 1701 O O . THR B 1 33 ? 0.909 -40.781 -25.719 1 55.91 33 THR B O 1
ATOM 1704 N N . ASN B 1 34 ? 0.938 -42.812 -26.781 1 54.56 34 ASN B N 1
ATOM 1705 C CA . ASN B 1 34 ? 1.53 -43.625 -25.75 1 54.56 34 ASN B CA 1
ATOM 1706 C C . ASN B 1 34 ? 2.854 -43.062 -25.25 1 54.56 34 ASN B C 1
ATOM 1708 O O . ASN B 1 34 ? 3.553 -42.375 -26 1 54.56 34 ASN B O 1
ATOM 1712 N N . PHE B 1 35 ? 2.877 -42.875 -23.922 1 54.84 35 PHE B N 1
ATOM 1713 C CA . PHE B 1 35 ? 4.07 -42.5 -23.156 1 54.84 35 PHE B CA 1
ATOM 1714 C C . PHE B 1 35 ? 5.32 -43.062 -23.812 1 54.84 35 PHE B C 1
ATOM 1716 O O . PHE B 1 35 ? 5.422 -44.281 -24.031 1 54.84 35 PHE B O 1
ATOM 1723 N N . THR B 1 36 ? 5.828 -42.531 -24.984 1 52.56 36 THR B N 1
ATOM 1724 C CA . THR B 1 36 ? 7.145 -43.031 -25.359 1 52.56 36 THR B CA 1
ATOM 1725 C C . THR B 1 36 ? 8.227 -42.438 -24.453 1 52.56 36 THR B C 1
ATOM 1727 O O . THR B 1 36 ? 8.508 -41.25 -24.516 1 52.56 36 THR B O 1
ATOM 1730 N N . ILE B 1 37 ? 8.133 -42.688 -23.219 1 50.94 37 ILE B N 1
ATOM 1731 C CA . ILE B 1 37 ? 9.273 -42.188 -22.453 1 50.94 37 ILE B CA 1
ATOM 1732 C C . ILE B 1 37 ? 10.578 -42.656 -23.094 1 50.94 37 ILE B C 1
ATOM 1734 O O . ILE B 1 37 ? 10.758 -43.875 -23.312 1 50.94 37 ILE B O 1
ATOM 1738 N N . ASP B 1 38 ? 11.156 -41.875 -23.703 1 47.88 38 ASP B N 1
ATOM 1739 C CA . ASP B 1 38 ? 12.477 -42.281 -24.156 1 47.88 38 ASP B CA 1
ATOM 1740 C C . ASP B 1 38 ? 13.219 -43.062 -23.078 1 47.88 38 ASP B C 1
ATOM 1742 O O . ASP B 1 38 ? 13.438 -42.562 -21.984 1 47.88 38 ASP B O 1
ATOM 1746 N N . GLY B 1 39 ? 13.539 -44.312 -23.312 1 50.97 39 GLY B N 1
ATOM 1747 C CA . GLY B 1 39 ? 14.344 -45.25 -22.547 1 50.97 39 GLY B CA 1
ATOM 1748 C C . GLY B 1 39 ? 13.523 -46.156 -21.641 1 50.97 39 GLY B C 1
ATOM 1749 O O . GLY B 1 39 ? 14.062 -47.031 -20.969 1 50.97 39 GLY B O 1
ATOM 1750 N N . ILE B 1 40 ? 12.336 -45.656 -21.234 1 53.66 40 ILE B N 1
ATOM 1751 C CA . ILE B 1 40 ? 11.57 -46.594 -20.438 1 53.66 40 ILE B CA 1
ATOM 1752 C C . ILE B 1 40 ? 10.555 -47.312 -21.344 1 53.66 40 ILE B C 1
ATOM 1754 O O . ILE B 1 40 ? 9.719 -46.656 -21.984 1 53.66 40 ILE B O 1
ATOM 1758 N N . ASP B 1 41 ? 10.828 -48.438 -21.797 1 52.25 41 ASP B N 1
ATOM 1759 C CA . ASP B 1 41 ? 9.945 -49.344 -22.531 1 52.25 41 ASP B CA 1
ATOM 1760 C C . ASP B 1 41 ? 8.688 -49.656 -21.719 1 52.25 41 ASP B C 1
ATOM 1762 O O . ASP B 1 41 ? 8.766 -50.281 -20.656 1 52.25 41 ASP B O 1
ATOM 1766 N N . LEU B 1 42 ? 7.746 -48.781 -21.812 1 56.53 42 LEU B N 1
ATOM 1767 C CA . LEU B 1 42 ? 6.52 -49.156 -21.125 1 56.53 42 LEU B CA 1
ATOM 1768 C C . LEU B 1 42 ? 5.746 -50.219 -21.906 1 56.53 42 LEU B C 1
ATOM 1770 O O . LEU B 1 42 ? 5.512 -50.062 -23.109 1 56.53 42 LEU B O 1
ATOM 1774 N N . PRO B 1 43 ? 5.668 -51.281 -21.375 1 56.84 43 PRO B N 1
ATOM 1775 C CA . PRO B 1 43 ? 4.82 -52.25 -22.078 1 56.84 43 PRO B CA 1
ATOM 1776 C C . PRO B 1 43 ? 3.396 -51.719 -22.297 1 56.84 43 PRO B C 1
ATOM 1778 O O . PRO B 1 43 ? 2.936 -50.844 -21.562 1 56.84 43 PRO B O 1
ATOM 1781 N N . PRO B 1 44 ? 2.842 -52 -23.391 1 57.06 44 PRO B N 1
ATOM 1782 C CA . PRO B 1 44 ? 1.469 -51.625 -23.75 1 57.06 44 PRO B CA 1
ATOM 1783 C C . PRO B 1 44 ? 0.497 -51.781 -22.578 1 57.06 44 PRO B C 1
ATOM 1785 O O . PRO B 1 44 ? -0.512 -51.094 -22.516 1 57.06 44 PRO B O 1
ATOM 1788 N N . SER B 1 45 ? 0.749 -52.75 -21.641 1 60.94 45 SER B N 1
ATOM 1789 C CA . SER B 1 45 ? -0.203 -53 -20.562 1 60.94 45 SER B CA 1
ATOM 1790 C C . SER B 1 45 ? 0.059 -52.125 -19.359 1 60.94 45 SER B C 1
ATOM 1792 O O . SER B 1 45 ? -0.453 -52.375 -18.266 1 60.94 45 SER B O 1
ATOM 1794 N N . SER B 1 46 ? 0.768 -51.062 -19.531 1 67 46 SER B N 1
ATOM 1795 C CA . SER B 1 46 ? 1.069 -50.281 -18.328 1 67 46 SER B CA 1
ATOM 1796 C C . SER B 1 46 ? -0.042 -49.312 -18 1 67 46 SER B C 1
ATOM 1798 O O . SER B 1 46 ? -0.666 -48.75 -18.906 1 67 46 SER B O 1
ATOM 1800 N N . ASN B 1 47 ? -0.475 -49.406 -16.75 1 78.56 47 ASN B N 1
ATOM 1801 C CA . ASN B 1 47 ? -1.416 -48.406 -16.234 1 78.56 47 ASN B CA 1
ATOM 1802 C C . ASN B 1 47 ? -0.701 -47.156 -15.773 1 78.56 47 ASN B C 1
ATOM 1804 O O . ASN B 1 47 ? 0.246 -47.219 -14.984 1 78.56 47 ASN B O 1
ATOM 1808 N N . ILE B 1 48 ? -1.051 -46.156 -16.5 1 81.94 48 ILE B N 1
ATOM 1809 C CA . ILE B 1 48 ? -0.413 -44.875 -16.188 1 81.94 48 ILE B CA 1
ATOM 1810 C C . ILE B 1 48 ? -1.366 -44 -15.359 1 81.94 48 ILE B C 1
ATOM 1812 O O . ILE B 1 48 ? -2.539 -43.844 -15.711 1 81.94 48 ILE B O 1
ATOM 1816 N N . THR B 1 49 ? -0.919 -43.5 -14.18 1 85.25 49 THR B N 1
ATOM 1817 C CA . THR B 1 49 ? -1.678 -42.594 -13.352 1 85.25 49 THR B CA 1
ATOM 1818 C C . THR B 1 49 ? -0.929 -41.25 -13.195 1 85.25 49 THR B C 1
ATOM 1820 O O . THR B 1 49 ? 0.271 -41.25 -12.906 1 85.25 49 THR B O 1
ATOM 1823 N N . TYR B 1 50 ? -1.595 -40.219 -13.477 1 88.44 50 TYR B N 1
ATOM 1824 C CA . TYR B 1 50 ? -1.019 -38.875 -13.328 1 88.44 50 TYR B CA 1
ATOM 1825 C C . TYR B 1 50 ? -1.346 -38.281 -11.953 1 88.44 50 TYR B C 1
ATOM 1827 O O . TYR B 1 50 ? -2.486 -37.906 -11.695 1 88.44 50 TYR B O 1
ATOM 1835 N N . TYR B 1 51 ? -0.335 -38.25 -11.109 1 90.81 51 TYR B N 1
ATOM 1836 C CA . TYR B 1 51 ? -0.505 -37.656 -9.773 1 90.81 51 TYR B CA 1
ATOM 1837 C C . TYR B 1 51 ? -0.19 -36.188 -9.773 1 90.81 51 TYR B C 1
ATOM 1839 O O . TYR B 1 51 ? -0.009 -35.562 -10.836 1 90.81 51 TYR B O 1
ATOM 1847 N N . GLN B 1 52 ? -0.191 -35.594 -8.633 1 90.94 52 GLN B N 1
ATOM 1848 C CA . GLN B 1 52 ? 0.008 -34.156 -8.508 1 90.94 52 GLN B CA 1
ATOM 1849 C C . GLN B 1 52 ? 1.438 -33.75 -8.867 1 90.94 52 GLN B C 1
ATOM 1851 O O . GLN B 1 52 ? 1.659 -32.719 -9.523 1 90.94 52 GLN B O 1
ATOM 1856 N N . CYS B 1 53 ? 2.299 -34.562 -8.531 1 94.06 53 CYS B N 1
ATOM 1857 C CA . CYS B 1 53 ? 3.678 -34.125 -8.742 1 94.06 53 CYS B CA 1
ATOM 1858 C C . CYS B 1 53 ? 4.496 -35.219 -9.406 1 94.06 53 CYS B C 1
ATOM 1860 O O . CYS B 1 53 ? 5.715 -35.125 -9.516 1 94.06 53 CYS B O 1
ATOM 1862 N N . SER B 1 54 ? 3.902 -36.312 -9.75 1 92 54 SER B N 1
ATOM 1863 C CA . SER B 1 54 ? 4.605 -37.406 -10.391 1 92 54 SER B CA 1
ATOM 1864 C C . SER B 1 54 ? 3.656 -38.281 -11.227 1 92 54 SER B C 1
ATOM 1866 O O . SER B 1 54 ? 2.438 -38.219 -11.047 1 92 54 SER B O 1
ATOM 1868 N N . ILE B 1 55 ? 4.32 -38.969 -12.172 1 88.44 55 ILE B N 1
ATOM 1869 C CA . ILE B 1 55 ? 3.576 -39.906 -12.977 1 88.44 55 ILE B CA 1
ATOM 1870 C C . ILE B 1 55 ? 3.852 -41.344 -12.484 1 88.44 55 ILE B C 1
ATOM 1872 O O . ILE B 1 55 ? 5.008 -41.719 -12.297 1 88.44 55 ILE B O 1
ATOM 1876 N N . GLY B 1 56 ? 2.773 -42 -12.172 1 87.25 56 GLY B N 1
ATOM 1877 C CA . GLY B 1 56 ? 2.904 -43.375 -11.766 1 87.25 56 GLY B CA 1
ATOM 1878 C C . GLY B 1 56 ? 2.67 -44.375 -12.906 1 87.25 56 GLY B C 1
ATOM 1879 O O . GLY B 1 56 ? 1.691 -44.25 -13.641 1 87.25 56 GLY B O 1
ATOM 1880 N N . VAL B 1 57 ? 3.719 -45.219 -13.062 1 80.81 57 VAL B N 1
ATOM 1881 C CA . VAL B 1 57 ? 3.59 -46.281 -14.07 1 80.81 57 VAL B CA 1
ATOM 1882 C C . VAL B 1 57 ? 3.654 -47.656 -13.398 1 80.81 57 VAL B C 1
ATOM 1884 O O . VAL B 1 57 ? 4.605 -47.938 -12.672 1 80.81 57 VAL B O 1
ATOM 1887 N N . ILE B 1 58 ? 2.592 -48.312 -13.445 1 78.56 58 ILE B N 1
ATOM 1888 C CA . ILE B 1 58 ? 2.562 -49.656 -12.898 1 78.56 58 ILE B CA 1
ATOM 1889 C C . ILE B 1 58 ? 2.797 -50.688 -14.016 1 78.56 58 ILE B C 1
ATOM 1891 O O . ILE B 1 58 ? 2.07 -50.688 -15.016 1 78.56 58 ILE B O 1
ATOM 1895 N N . HIS B 1 59 ? 3.986 -51.344 -13.891 1 71.31 59 HIS B N 1
ATOM 1896 C CA . HIS B 1 59 ? 4.301 -52.438 -14.812 1 71.31 59 HIS B CA 1
ATOM 1897 C C . HIS B 1 59 ? 3.934 -53.781 -14.211 1 71.31 59 HIS B C 1
ATOM 1899 O O . HIS B 1 59 ? 4.266 -54.062 -13.055 1 71.31 59 HIS B O 1
ATOM 1905 N N . THR B 1 60 ? 2.973 -54.312 -14.711 1 66.12 60 THR B N 1
ATOM 1906 C CA . THR B 1 60 ? 2.641 -55.656 -14.242 1 66.12 60 THR B CA 1
ATOM 1907 C C . THR B 1 60 ? 3.375 -56.688 -15.062 1 66.12 60 THR B C 1
ATOM 1909 O O . THR B 1 60 ? 3.25 -56.75 -16.281 1 66.12 60 THR B O 1
ATOM 1912 N N . THR B 1 61 ? 4.641 -57.188 -14.617 1 61.22 61 THR B N 1
ATOM 1913 C CA . THR B 1 61 ? 5.207 -58.375 -15.211 1 61.22 61 THR B CA 1
ATOM 1914 C C . THR B 1 61 ? 4.801 -59.625 -14.406 1 61.22 61 THR B C 1
ATOM 1916 O O . THR B 1 61 ? 4.52 -59.531 -13.211 1 61.22 61 THR B O 1
ATOM 1919 N N . ASP B 1 62 ? 4.762 -60.875 -15.133 1 59.19 62 ASP B N 1
ATOM 1920 C CA . ASP B 1 62 ? 4.395 -62.25 -14.797 1 59.19 62 ASP B CA 1
ATOM 1921 C C . ASP B 1 62 ? 4.141 -62.406 -13.297 1 59.19 62 ASP B C 1
ATOM 1923 O O . ASP B 1 62 ? 3.836 -63.5 -12.82 1 59.19 62 ASP B O 1
ATOM 1927 N N . ASN B 1 63 ? 3.938 -61.406 -12.422 1 64.12 63 ASN B N 1
ATOM 1928 C CA . ASN B 1 63 ? 3.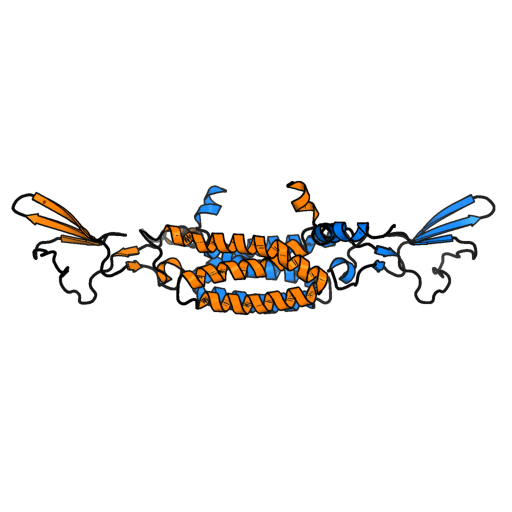449 -61.688 -11.07 1 64.12 63 ASN B CA 1
ATOM 1929 C C . ASN B 1 63 ? 3.805 -60.562 -10.109 1 64.12 63 ASN B C 1
ATOM 1931 O O . ASN B 1 63 ? 3.65 -60.688 -8.898 1 64.12 63 ASN B O 1
ATOM 1935 N N . THR B 1 64 ? 4.555 -59.625 -10.578 1 67.56 64 THR B N 1
ATOM 1936 C CA . THR B 1 64 ? 4.836 -58.562 -9.625 1 67.56 64 THR B CA 1
ATOM 1937 C C . THR B 1 64 ? 4.535 -57.188 -10.234 1 67.56 64 THR B C 1
ATOM 1939 O O . THR B 1 64 ? 4.824 -56.938 -11.414 1 67.56 64 THR B O 1
ATOM 1942 N N . SER B 1 65 ? 3.6 -56.5 -9.586 1 71.38 65 SER B N 1
ATOM 1943 C CA . SER B 1 65 ? 3.316 -55.125 -9.984 1 71.38 65 SER B CA 1
ATOM 1944 C C . SER B 1 65 ? 4.316 -54.156 -9.367 1 71.38 65 SER B C 1
ATOM 1946 O O . SER B 1 65 ? 4.52 -54.156 -8.148 1 71.38 65 SER B O 1
ATOM 1948 N N . LYS B 1 66 ? 5.219 -53.719 -10.305 1 74.12 66 LYS B N 1
ATOM 1949 C CA . LYS B 1 66 ? 6.168 -52.719 -9.82 1 74.12 66 LYS B CA 1
ATOM 1950 C C . LYS B 1 66 ? 5.727 -51.312 -10.195 1 74.12 66 LYS B C 1
ATOM 1952 O O . LYS B 1 66 ? 5.367 -51.062 -11.352 1 74.12 66 LYS B O 1
ATOM 1957 N N . LEU B 1 67 ? 5.535 -50.469 -9.18 1 77.12 67 LEU B N 1
ATOM 1958 C CA . LEU B 1 67 ? 5.211 -49.062 -9.367 1 77.12 67 LEU B CA 1
ATOM 1959 C C . LEU B 1 67 ? 6.473 -48.25 -9.594 1 77.12 67 LEU B C 1
ATOM 1961 O O . LEU B 1 67 ? 7.434 -48.344 -8.82 1 77.12 67 LEU B O 1
ATOM 1965 N N . GLN B 1 68 ? 6.633 -47.719 -10.773 1 79.31 68 GLN B N 1
ATOM 1966 C CA . GLN B 1 68 ? 7.695 -46.781 -11.055 1 79.31 68 GLN B CA 1
ATOM 1967 C C . GLN B 1 68 ? 7.152 -45.344 -11.086 1 79.31 68 GLN B C 1
ATOM 1969 O O . GLN B 1 68 ? 6.074 -45.094 -11.625 1 79.31 68 GLN B O 1
ATOM 1974 N N . THR B 1 69 ? 7.797 -44.406 -10.391 1 86.31 69 THR B N 1
ATOM 1975 C CA . THR B 1 69 ? 7.387 -43 -10.359 1 86.31 69 THR B CA 1
ATOM 1976 C C . THR B 1 69 ? 8.289 -42.156 -11.266 1 86.31 69 THR B C 1
ATOM 1978 O O . THR B 1 69 ? 9.516 -42.25 -11.18 1 86.31 69 THR B O 1
ATOM 1981 N N . LEU B 1 70 ? 7.648 -41.469 -12.203 1 85.31 70 LEU B N 1
ATOM 1982 C CA . LEU B 1 70 ? 8.352 -40.562 -13.102 1 85.31 70 LEU B CA 1
ATOM 1983 C C . LEU B 1 70 ? 7.988 -39.094 -12.805 1 85.31 70 LEU B C 1
ATOM 1985 O O . LEU B 1 70 ? 6.895 -38.812 -12.305 1 85.31 70 LEU B O 1
ATOM 1989 N N . PRO B 1 71 ? 9.008 -38.188 -13.031 1 89.62 71 PRO B N 1
ATOM 1990 C CA . PRO B 1 71 ? 8.656 -36.781 -12.906 1 89.62 71 PRO B CA 1
ATOM 1991 C C . PRO B 1 71 ? 7.672 -36.312 -13.984 1 89.62 71 PRO B C 1
ATOM 1993 O O . PRO B 1 71 ? 7.461 -37.031 -14.977 1 89.62 71 PRO B O 1
ATOM 1996 N N . CYS B 1 72 ? 7.066 -35.219 -13.742 1 90.19 72 CYS B N 1
ATOM 1997 C CA . CYS B 1 72 ? 6.113 -34.688 -14.695 1 90.19 72 CYS B CA 1
ATOM 1998 C C . CYS B 1 72 ? 6.824 -34.156 -15.93 1 90.19 72 CYS B C 1
ATOM 2000 O O . CYS B 1 72 ? 6.973 -32.938 -16.094 1 90.19 72 CYS B O 1
ATOM 2002 N N . ILE B 1 73 ? 7.102 -35.062 -16.812 1 85.25 73 ILE B N 1
ATOM 2003 C CA . ILE B 1 73 ? 7.973 -34.75 -17.938 1 85.25 73 ILE B CA 1
ATOM 2004 C C . ILE B 1 73 ? 7.234 -33.875 -18.938 1 85.25 73 ILE B C 1
ATOM 2006 O O . ILE B 1 73 ? 7.863 -33.125 -19.703 1 85.25 73 ILE B O 1
ATOM 2010 N N . TYR B 1 74 ? 5.98 -33.906 -18.984 1 86.75 74 TYR B N 1
ATOM 2011 C CA . TYR B 1 74 ? 5.23 -33.094 -19.953 1 86.75 74 TYR B CA 1
ATOM 2012 C C . TYR B 1 74 ? 4.668 -31.844 -19.312 1 86.75 74 TYR B C 1
ATOM 2014 O O . TYR B 1 74 ? 3.801 -31.172 -19.875 1 86.75 74 TYR B O 1
ATOM 2022 N N . GLY B 1 75 ? 5.129 -31.484 -18.172 1 89.38 75 GLY B N 1
ATOM 2023 C CA . GLY B 1 75 ? 4.695 -30.281 -17.484 1 89.38 75 GLY B CA 1
ATOM 2024 C C . GLY B 1 75 ? 3.512 -30.5 -16.562 1 89.38 75 GLY B C 1
ATOM 2025 O O . GLY B 1 75 ? 3.209 -31.641 -16.203 1 89.38 75 GLY B O 1
ATOM 2026 N N . MET B 1 76 ? 2.982 -29.391 -16.141 1 90.75 76 MET B N 1
ATOM 2027 C CA . MET B 1 76 ? 1.867 -29.406 -15.203 1 90.75 76 MET B CA 1
ATOM 2028 C C . MET B 1 76 ? 0.575 -28.969 -15.875 1 90.75 76 MET B C 1
ATOM 2030 O O . MET B 1 76 ? 0.598 -28.125 -16.781 1 90.75 76 MET B O 1
ATOM 2034 N N . GLN B 1 77 ? -0.499 -29.625 -15.445 1 89.12 77 GLN B N 1
ATOM 2035 C CA . GLN B 1 77 ? -1.834 -29.203 -15.852 1 89.12 77 GLN B CA 1
ATOM 2036 C C . GLN B 1 77 ? -2.629 -28.656 -14.672 1 89.12 77 GLN B C 1
ATOM 2038 O O . GLN B 1 77 ? -2.664 -29.266 -13.602 1 89.12 77 GLN B O 1
ATOM 2043 N N . TYR B 1 78 ? -3.217 -27.469 -14.914 1 86.56 78 TYR B N 1
ATOM 2044 C CA . TYR B 1 78 ? -3.984 -26.812 -13.859 1 86.56 78 TYR B CA 1
ATOM 2045 C C . TYR B 1 78 ? -5.469 -26.797 -14.203 1 86.56 78 TYR B C 1
ATOM 2047 O O . TYR B 1 78 ? -5.844 -26.781 -15.375 1 86.56 78 TYR B O 1
ATOM 2055 N N . THR B 1 79 ? -6.293 -26.938 -13.086 1 80.5 79 THR B N 1
ATOM 2056 C CA . THR B 1 79 ? -7.738 -26.906 -13.289 1 80.5 79 THR B CA 1
ATOM 2057 C C . THR B 1 79 ? -8.211 -25.484 -13.57 1 80.5 79 THR B C 1
ATOM 2059 O O . THR B 1 79 ? -9.156 -25.281 -14.328 1 80.5 79 THR B O 1
ATOM 2062 N N . GLU B 1 80 ? -7.582 -24.625 -12.852 1 72.69 80 GLU B N 1
ATOM 2063 C CA . GLU B 1 80 ? -7.957 -23.219 -13.047 1 72.69 80 GLU B CA 1
ATOM 2064 C C . GLU B 1 80 ? -7.152 -22.594 -14.18 1 72.69 80 GLU B C 1
ATOM 2066 O O . GLU B 1 80 ? -6.113 -23.109 -14.578 1 72.69 80 GLU B O 1
ATOM 2071 N N . ARG B 1 81 ? -7.844 -21.484 -14.695 1 71.75 81 ARG B N 1
ATOM 2072 C CA . ARG B 1 81 ? -7.121 -20.734 -15.719 1 71.75 81 ARG B CA 1
ATOM 2073 C C . ARG B 1 81 ? -5.801 -20.203 -15.172 1 71.75 81 ARG B C 1
ATOM 2075 O O . ARG B 1 81 ? -5.711 -19.828 -14 1 71.75 81 ARG B O 1
ATOM 2082 N N . LYS B 1 82 ? -4.734 -20.25 -16.031 1 64.75 82 LYS B N 1
ATOM 2083 C CA . LYS B 1 82 ? -3.355 -19.922 -15.672 1 64.75 82 LYS B CA 1
ATOM 2084 C C . LYS B 1 82 ? -3.236 -18.484 -15.172 1 64.75 82 LYS B C 1
ATOM 2086 O O . LYS B 1 82 ? -2.398 -18.188 -14.32 1 64.75 82 LYS B O 1
ATOM 2091 N N . TYR B 1 83 ? -4.207 -17.656 -15.5 1 65.62 83 TYR B N 1
ATOM 2092 C CA . TYR B 1 83 ? -3.918 -16.25 -15.203 1 65.62 83 TYR B CA 1
ATOM 2093 C C . TYR B 1 83 ? -4.758 -15.758 -14.031 1 65.62 83 TYR B C 1
ATOM 2095 O O . TYR B 1 83 ? -4.805 -14.555 -13.758 1 65.62 83 TYR B O 1
ATOM 2103 N N . VAL B 1 84 ? -5.234 -16.75 -13.32 1 71.88 84 VAL B N 1
ATOM 2104 C CA . VAL B 1 84 ? -6.02 -16.359 -12.156 1 71.88 84 VAL B CA 1
ATOM 2105 C C . VAL B 1 84 ? -5.09 -16.094 -10.977 1 71.88 84 VAL B C 1
ATOM 2107 O O . VAL B 1 84 ? -5.32 -15.164 -10.195 1 71.88 84 VAL B O 1
ATOM 2110 N N . SER B 1 85 ? -3.986 -16.891 -10.961 1 77.06 85 SER B N 1
ATOM 2111 C CA . SER B 1 85 ? -2.979 -16.672 -9.93 1 77.06 85 SER B CA 1
ATOM 2112 C C . SER B 1 85 ? -1.569 -16.812 -10.5 1 77.06 85 SER B C 1
ATOM 2114 O O . SER B 1 85 ? -1.394 -17.219 -11.648 1 77.06 85 SER B O 1
ATOM 2116 N N . PHE B 1 86 ? -0.631 -16.312 -9.727 1 82.94 86 PHE B N 1
ATOM 2117 C CA . PHE B 1 86 ? 0.724 -16.359 -10.258 1 82.94 86 PHE B CA 1
ATOM 2118 C C . PHE B 1 86 ? 1.325 -17.75 -10.086 1 82.94 86 PHE B C 1
ATOM 2120 O O . PHE B 1 86 ? 2.338 -18.078 -10.703 1 82.94 86 PHE B O 1
ATOM 2127 N N . VAL B 1 87 ? 0.683 -18.594 -9.359 1 85.94 87 VAL B N 1
ATOM 2128 C CA . VAL B 1 87 ? 1.204 -19.938 -9.117 1 85.94 87 VAL B CA 1
ATOM 2129 C C . VAL B 1 87 ? 1.197 -20.734 -10.414 1 85.94 87 VAL B C 1
ATOM 2131 O O . VAL B 1 87 ? 2.234 -21.25 -10.836 1 85.94 87 VAL B O 1
ATOM 2134 N N . PRO B 1 88 ? 0.053 -20.891 -11.055 1 85.44 88 PRO B N 1
ATOM 2135 C CA . PRO B 1 88 ? 0.077 -21.594 -12.336 1 85.44 88 PRO B CA 1
ATOM 2136 C C . PRO B 1 88 ? 0.842 -20.844 -13.414 1 85.44 88 PRO B C 1
ATOM 2138 O O . PRO B 1 88 ? 1.425 -21.469 -14.312 1 85.44 88 PRO B O 1
ATOM 2141 N N . GLU B 1 89 ? 0.83 -19.578 -13.273 1 86.5 89 GLU B N 1
ATOM 2142 C CA . GLU B 1 89 ? 1.511 -18.766 -14.273 1 86.5 89 GLU B CA 1
ATOM 2143 C C . GLU B 1 89 ? 3.004 -19.078 -14.32 1 86.5 89 GLU B C 1
ATOM 2145 O O . GLU B 1 89 ? 3.6 -19.141 -15.398 1 86.5 89 GLU B O 1
ATOM 2150 N N . PHE B 1 90 ? 3.566 -19.344 -13.133 1 90.25 90 PHE B N 1
ATOM 2151 C CA . PHE B 1 90 ? 5.004 -19.562 -13.07 1 90.25 90 PHE B CA 1
ATOM 2152 C C . PHE B 1 90 ? 5.305 -21 -12.625 1 90.25 90 PHE B C 1
ATOM 2154 O O . PHE B 1 90 ? 6.445 -21.312 -12.281 1 90.25 90 PHE B O 1
ATOM 2161 N N . ASP B 1 91 ? 4.371 -21.812 -12.625 1 88.94 91 ASP B N 1
ATOM 2162 C CA . ASP B 1 91 ? 4.488 -23.234 -12.281 1 88.94 91 ASP B CA 1
ATOM 2163 C C . ASP B 1 91 ? 5.176 -23.406 -10.93 1 88.94 91 ASP B C 1
ATOM 2165 O O . ASP B 1 91 ? 6.164 -24.141 -10.82 1 88.94 91 ASP B O 1
ATOM 2169 N N . LEU B 1 92 ? 4.535 -22.828 -10 1 89.06 92 LEU B N 1
ATOM 2170 C CA . LEU B 1 92 ? 5.121 -22.844 -8.664 1 89.06 92 LEU B CA 1
ATOM 2171 C C . LEU B 1 92 ? 4.473 -23.922 -7.793 1 89.06 92 LEU B C 1
ATOM 2173 O O . LEU B 1 92 ? 3.965 -23.625 -6.711 1 89.06 92 LEU B O 1
ATOM 2177 N N . VAL B 1 93 ? 4.551 -25.078 -8.258 1 87.56 93 VAL B N 1
ATOM 2178 C CA . VAL B 1 93 ? 4.012 -26.219 -7.535 1 87.56 93 VAL B CA 1
ATOM 2179 C C . VAL B 1 93 ? 5.109 -27.25 -7.312 1 87.56 93 VAL B C 1
ATOM 2181 O O . VAL B 1 93 ? 6.227 -27.109 -7.82 1 87.56 93 VAL B O 1
ATOM 2184 N N . CYS B 1 94 ? 4.828 -28.266 -6.473 1 90.31 94 CYS B N 1
ATOM 2185 C CA . CYS B 1 94 ? 5.711 -29.391 -6.215 1 90.31 94 CYS B CA 1
ATOM 2186 C C . CYS B 1 94 ? 7.082 -28.922 -5.742 1 90.31 94 CYS B C 1
ATOM 2188 O O . CYS B 1 94 ? 7.191 -28.25 -4.719 1 90.31 94 CYS B O 1
ATOM 2190 N N . ASP B 1 95 ? 8.172 -29.172 -6.391 1 89.75 95 ASP B N 1
ATOM 2191 C CA . ASP B 1 95 ? 9.516 -28.844 -5.922 1 89.75 95 ASP B CA 1
ATOM 2192 C C . ASP B 1 95 ? 9.711 -27.328 -5.824 1 89.75 95 ASP B C 1
ATOM 2194 O O . ASP B 1 95 ? 10.602 -26.859 -5.121 1 89.75 95 ASP B O 1
ATOM 2198 N N . ARG B 1 96 ? 8.859 -26.609 -6.527 1 91.19 96 ARG B N 1
ATOM 2199 C CA . ARG B 1 96 ? 8.992 -25.156 -6.543 1 91.19 96 ARG B CA 1
ATOM 2200 C C . ARG B 1 96 ? 7.898 -24.5 -5.711 1 91.19 96 ARG B C 1
ATOM 2202 O O . ARG B 1 96 ? 7.688 -23.281 -5.793 1 91.19 96 ARG B O 1
ATOM 2209 N N . GLU B 1 97 ? 7.246 -25.188 -4.859 1 86.25 97 GLU B N 1
ATOM 2210 C CA . GLU B 1 97 ? 6.137 -24.688 -4.055 1 86.25 97 GLU B CA 1
ATOM 2211 C C . GLU B 1 97 ? 6.602 -23.609 -3.07 1 86.25 97 GLU B C 1
ATOM 2213 O O . GLU B 1 97 ? 5.879 -22.656 -2.799 1 86.25 97 GLU B O 1
ATOM 2218 N N . ALA B 1 98 ? 7.797 -23.734 -2.57 1 83.06 98 ALA B N 1
ATOM 2219 C CA . ALA B 1 98 ? 8.32 -22.797 -1.579 1 83.06 98 ALA B CA 1
ATOM 2220 C C . ALA B 1 98 ? 8.523 -21.422 -2.184 1 83.06 98 ALA B C 1
ATOM 2222 O O . ALA B 1 98 ? 8.523 -20.406 -1.467 1 83.06 98 ALA B O 1
ATOM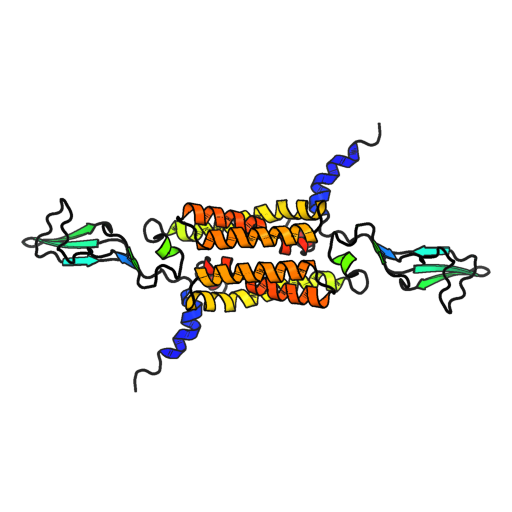 2223 N N . LEU B 1 99 ? 8.68 -21.359 -3.467 1 90 99 LEU B N 1
ATOM 2224 C CA . LEU B 1 99 ? 8.906 -20.094 -4.148 1 90 99 LEU B CA 1
ATOM 2225 C C . LEU B 1 99 ? 7.609 -19.281 -4.227 1 90 99 LEU B C 1
ATOM 2227 O O . LEU B 1 99 ? 7.641 -18.094 -4.516 1 90 99 LEU B O 1
ATOM 2231 N N . SER B 1 100 ? 6.492 -19.875 -3.932 1 85.88 100 SER B N 1
ATOM 2232 C CA . SER B 1 100 ? 5.211 -19.188 -4.047 1 85.88 100 SER B CA 1
ATOM 2233 C C . SER B 1 100 ? 5.047 -18.125 -2.959 1 85.88 100 SER B C 1
ATOM 2235 O O . SER B 1 100 ? 4.32 -17.156 -3.141 1 85.88 100 SER B O 1
ATOM 2237 N N . ASP B 1 101 ? 5.75 -18.234 -1.857 1 83.06 101 ASP B N 1
ATOM 2238 C CA . ASP B 1 101 ? 5.621 -17.281 -0.764 1 83.06 101 ASP B CA 1
ATOM 2239 C C . ASP B 1 101 ? 6.711 -16.219 -0.831 1 83.06 101 ASP B C 1
ATOM 2241 O O . ASP B 1 101 ? 6.621 -15.18 -0.164 1 83.06 101 ASP B O 1
ATOM 2245 N N . PHE B 1 102 ? 7.629 -16.406 -1.601 1 88.44 102 PHE B N 1
ATOM 2246 C CA . PHE B 1 102 ? 8.828 -15.57 -1.632 1 88.44 102 PHE B CA 1
ATOM 2247 C C . PHE B 1 102 ? 8.484 -14.156 -2.082 1 88.44 102 PHE B C 1
ATOM 2249 O O . PHE B 1 102 ? 8.961 -13.18 -1.498 1 88.44 102 PHE B O 1
ATOM 2256 N N . PRO B 1 103 ? 7.656 -13.945 -3.066 1 88.94 103 PRO B N 1
ATOM 2257 C CA . PRO B 1 103 ? 7.309 -12.586 -3.49 1 88.94 103 PRO B CA 1
ATOM 2258 C C . PRO B 1 103 ? 6.68 -11.758 -2.369 1 88.94 103 PRO B C 1
ATOM 2260 O O . PRO B 1 103 ? 6.906 -10.547 -2.285 1 88.94 103 PRO B O 1
ATOM 2263 N N . GLN B 1 104 ? 5.949 -12.43 -1.547 1 84.56 104 GLN B N 1
ATOM 2264 C CA . GLN B 1 104 ? 5.363 -11.711 -0.418 1 84.56 104 GLN B CA 1
ATOM 2265 C C . GLN B 1 104 ? 6.441 -11.266 0.569 1 84.56 104 GLN B C 1
ATOM 2267 O O . GLN B 1 104 ? 6.371 -10.164 1.112 1 84.56 104 GLN B O 1
ATOM 2272 N N . THR B 1 105 ? 7.336 -12.125 0.838 1 87.5 105 THR B N 1
ATOM 2273 C CA . THR B 1 105 ? 8.453 -11.773 1.704 1 87.5 105 THR B CA 1
ATOM 2274 C C . THR B 1 105 ? 9.234 -10.594 1.13 1 87.5 105 THR B C 1
ATOM 2276 O O . THR B 1 105 ? 9.609 -9.68 1.86 1 87.5 105 THR B O 1
ATOM 2279 N N . LEU B 1 106 ? 9.438 -10.617 -0.092 1 92.12 106 LEU B N 1
ATOM 2280 C CA . LEU B 1 106 ? 10.164 -9.539 -0.744 1 92.12 106 LEU B CA 1
ATOM 2281 C C . LEU B 1 106 ? 9.375 -8.234 -0.681 1 92.12 106 LEU B C 1
ATOM 2283 O O . LEU B 1 106 ? 9.953 -7.16 -0.53 1 92.12 106 LEU B O 1
ATOM 2287 N N . LEU B 1 107 ? 8.078 -8.32 -0.793 1 89.94 107 LEU B N 1
ATOM 2288 C CA . LEU B 1 107 ? 7.234 -7.141 -0.659 1 89.94 107 LEU B CA 1
ATOM 2289 C C . LEU B 1 107 ? 7.406 -6.504 0.715 1 89.94 107 LEU B C 1
ATOM 2291 O O . LEU B 1 107 ? 7.609 -5.289 0.82 1 89.94 107 LEU B O 1
ATOM 2295 N N . ILE B 1 108 ? 7.375 -7.305 1.774 1 86.12 108 ILE B N 1
ATOM 2296 C CA . ILE B 1 108 ? 7.492 -6.812 3.143 1 86.12 108 ILE B CA 1
ATOM 2297 C C . ILE B 1 108 ? 8.883 -6.23 3.365 1 86.12 108 ILE B C 1
ATOM 2299 O O . ILE B 1 108 ? 9.031 -5.184 4 1 86.12 108 ILE B O 1
ATOM 2303 N N . LEU B 1 109 ? 9.859 -6.914 2.82 1 91.31 109 LEU B N 1
ATOM 2304 C CA . LEU B 1 109 ? 11.227 -6.398 2.896 1 91.31 109 LEU B CA 1
ATOM 2305 C C . LEU B 1 109 ? 11.336 -5.047 2.195 1 91.31 109 LEU B C 1
ATOM 2307 O O . LEU B 1 109 ? 11.984 -4.133 2.703 1 91.31 109 LEU B O 1
ATOM 2311 N N . GLY B 1 110 ? 10.766 -4.938 1.036 1 91.62 110 GLY B N 1
ATOM 2312 C CA . GLY B 1 110 ? 10.727 -3.662 0.335 1 91.62 110 GLY B CA 1
ATOM 2313 C C . GLY B 1 110 ? 10.055 -2.564 1.136 1 91.62 110 GLY B C 1
ATOM 2314 O O . GLY B 1 110 ? 10.523 -1.424 1.151 1 91.62 110 GLY B O 1
ATOM 2315 N N . GLN B 1 111 ? 8.953 -2.92 1.785 1 87.81 111 GLN B N 1
ATOM 2316 C CA . GLN B 1 111 ? 8.258 -1.945 2.617 1 87.81 111 GLN B CA 1
ATOM 2317 C C . GLN B 1 111 ? 9.141 -1.464 3.762 1 87.81 111 GLN B C 1
ATOM 2319 O O . GLN B 1 111 ? 9.125 -0.283 4.117 1 87.81 111 GLN B O 1
ATOM 2324 N N . ALA B 1 112 ? 9.828 -2.396 4.32 1 85.81 112 ALA B N 1
ATOM 2325 C CA . ALA B 1 112 ? 10.758 -2.041 5.387 1 85.81 112 ALA B CA 1
ATOM 2326 C C . ALA B 1 112 ? 11.812 -1.061 4.891 1 85.81 112 ALA B C 1
ATOM 2328 O O . ALA B 1 112 ? 12.109 -0.063 5.555 1 85.81 112 ALA B O 1
ATOM 2329 N N . LEU B 1 113 ? 12.352 -1.294 3.773 1 89.62 113 LEU B N 1
ATOM 2330 C CA . LEU B 1 113 ? 13.352 -0.412 3.18 1 89.62 113 LEU B CA 1
ATOM 2331 C C . LEU B 1 113 ? 12.742 0.947 2.846 1 89.62 113 LEU B C 1
ATOM 2333 O O . LEU B 1 113 ? 13.367 1.984 3.088 1 89.62 113 LEU B O 1
ATOM 2337 N N . GLY B 1 114 ? 11.586 0.92 2.248 1 88.69 114 GLY B N 1
ATOM 2338 C CA . GLY B 1 114 ? 10.898 2.156 1.904 1 88.69 114 GLY B CA 1
ATOM 2339 C C . GLY B 1 114 ? 10.594 3.023 3.111 1 88.69 114 GLY B C 1
ATOM 2340 O O . GLY B 1 114 ? 10.625 4.254 3.023 1 88.69 114 GLY B O 1
ATOM 2341 N N . ALA B 1 115 ? 10.305 2.359 4.211 1 82.5 115 ALA B N 1
ATOM 2342 C CA . ALA B 1 115 ? 9.984 3.078 5.441 1 82.5 115 ALA B CA 1
ATOM 2343 C C . ALA B 1 115 ? 11.18 3.877 5.941 1 82.5 115 ALA B C 1
ATOM 2345 O O . ALA B 1 115 ? 11.023 4.887 6.629 1 82.5 115 ALA B O 1
ATOM 2346 N N . LEU B 1 116 ? 12.266 3.502 5.574 1 81.62 116 LEU B N 1
ATOM 2347 C CA . LEU B 1 116 ? 13.492 4.164 6.02 1 81.62 116 LEU B CA 1
ATOM 2348 C C . LEU B 1 116 ? 13.906 5.254 5.039 1 81.62 116 LEU B C 1
ATOM 2350 O O . LEU B 1 116 ? 14.391 6.312 5.449 1 81.62 116 LEU B O 1
ATOM 2354 N N . ILE B 1 117 ? 13.648 5.113 3.869 1 84.94 117 ILE B N 1
ATOM 2355 C CA . ILE B 1 117 ? 14.219 5.969 2.832 1 84.94 117 ILE B CA 1
ATOM 2356 C C . ILE B 1 117 ? 13.211 7.047 2.443 1 84.94 117 ILE B C 1
ATOM 2358 O O . ILE B 1 117 ? 13.57 8.227 2.324 1 84.94 117 ILE B O 1
ATOM 2362 N N . LEU B 1 118 ? 12 6.793 2.236 1 85.62 118 LEU B N 1
ATOM 2363 C CA . LEU B 1 118 ? 11.023 7.688 1.633 1 85.62 118 LEU B CA 1
ATOM 2364 C C . LEU B 1 118 ? 10.727 8.875 2.549 1 85.62 118 LEU B C 1
ATOM 2366 O O . LEU B 1 118 ? 10.602 10.008 2.082 1 85.62 118 LEU B O 1
ATOM 2370 N N . PRO B 1 119 ? 10.641 8.555 3.848 1 76.75 119 PRO B N 1
ATOM 2371 C CA . PRO B 1 119 ? 10.43 9.711 4.719 1 76.75 119 PRO B CA 1
ATOM 2372 C C . PRO B 1 119 ? 11.539 10.758 4.594 1 76.75 119 PRO B C 1
ATOM 2374 O O . PRO B 1 119 ? 11.273 11.953 4.684 1 76.75 119 PRO B O 1
ATOM 2377 N N . TYR B 1 120 ? 12.719 10.328 4.477 1 79.44 120 TYR B N 1
ATOM 2378 C CA . TYR B 1 120 ? 13.828 11.258 4.273 1 79.44 120 TYR B CA 1
ATOM 2379 C C . TYR B 1 120 ? 13.594 12.125 3.043 1 79.44 120 TYR B C 1
ATOM 2381 O O . TYR B 1 120 ? 13.805 13.336 3.086 1 79.44 120 TYR B O 1
ATOM 2389 N N . PHE B 1 121 ? 13.18 11.578 2.004 1 83.69 121 PHE B N 1
ATOM 2390 C CA . PHE B 1 121 ? 12.906 12.32 0.78 1 83.69 121 PHE B CA 1
ATOM 2391 C C . PHE B 1 121 ? 11.734 13.273 0.975 1 83.69 121 PHE B C 1
ATOM 2393 O O . PHE B 1 121 ? 11.727 14.383 0.439 1 83.69 121 PHE B O 1
ATOM 2400 N N . SER B 1 122 ? 10.711 12.844 1.753 1 81.25 122 SER B N 1
ATOM 2401 C CA . SER B 1 122 ? 9.547 13.688 2.014 1 81.25 122 SER B CA 1
ATOM 2402 C C . SER B 1 122 ? 9.922 14.906 2.848 1 81.25 122 SER B C 1
ATOM 2404 O O . SER B 1 122 ? 9.398 16 2.625 1 81.25 122 SER B O 1
ATOM 2406 N N . ASP B 1 123 ? 10.859 14.609 3.736 1 75.62 123 ASP B N 1
ATOM 2407 C CA . ASP B 1 123 ? 11.32 15.703 4.586 1 75.62 123 ASP B CA 1
ATOM 2408 C C . ASP B 1 123 ? 12.141 16.719 3.789 1 75.62 123 ASP B C 1
ATOM 2410 O O . ASP B 1 123 ? 12.125 17.906 4.086 1 75.62 123 ASP B O 1
ATOM 2414 N N . THR B 1 124 ? 12.844 16.219 2.816 1 80.62 124 THR B N 1
ATOM 2415 C CA . THR B 1 124 ? 13.75 17.062 2.049 1 80.62 124 THR B CA 1
ATOM 2416 C C . THR B 1 124 ? 13 17.781 0.93 1 80.62 124 THR B C 1
ATOM 2418 O O . THR B 1 124 ? 13.18 18.984 0.726 1 80.62 124 THR B O 1
ATOM 2421 N N . PHE B 1 125 ? 12.125 17.094 0.247 1 84.12 125 PHE B N 1
ATOM 2422 C CA . PHE B 1 125 ? 11.508 17.641 -0.951 1 84.12 125 PHE B CA 1
ATOM 2423 C C . PHE B 1 125 ? 10.062 18.031 -0.683 1 84.12 125 PHE B C 1
ATOM 2425 O O . PHE B 1 125 ? 9.445 18.734 -1.487 1 84.12 125 PHE B O 1
ATOM 2432 N N . GLY B 1 126 ? 9.547 17.641 0.472 1 78.25 126 GLY B N 1
ATOM 2433 C CA . GLY B 1 126 ? 8.148 17.891 0.78 1 78.25 126 GLY B CA 1
ATOM 2434 C C . GLY B 1 126 ? 7.266 16.672 0.58 1 78.25 126 GLY B C 1
ATOM 2435 O O . GLY B 1 126 ? 7.531 15.836 -0.292 1 78.25 126 GLY B O 1
ATOM 2436 N N . ARG B 1 127 ? 6.199 16.641 1.225 1 81.94 127 ARG B N 1
ATOM 2437 C CA . ARG B 1 127 ? 5.297 15.484 1.204 1 81.94 127 ARG B CA 1
ATOM 2438 C C . ARG B 1 127 ? 4.574 15.383 -0.135 1 81.94 127 ARG B C 1
ATOM 2440 O O . ARG B 1 127 ? 4.422 14.289 -0.679 1 81.94 127 ARG B O 1
ATOM 2447 N N . LYS B 1 128 ? 4.164 16.531 -0.648 1 88.44 128 LYS B N 1
ATOM 2448 C CA . LYS B 1 128 ? 3.316 16.516 -1.838 1 88.44 128 LYS B CA 1
ATOM 2449 C C . LYS B 1 128 ? 4.082 16 -3.055 1 88.44 128 LYS B C 1
ATOM 2451 O O . LYS B 1 128 ? 3.645 15.07 -3.727 1 88.44 128 LYS B O 1
ATOM 2456 N N . PRO B 1 129 ? 5.277 16.578 -3.332 1 91 129 PRO B N 1
ATOM 2457 C CA . PRO B 1 129 ? 6 16.078 -4.508 1 91 129 PRO B CA 1
ATOM 2458 C C . PRO B 1 129 ? 6.418 14.625 -4.367 1 91 129 PRO B C 1
ATOM 2460 O O . PRO B 1 129 ? 6.359 13.867 -5.34 1 91 129 PRO B O 1
ATOM 2463 N N . VAL B 1 130 ? 6.859 14.266 -3.217 1 89.56 130 VAL B N 1
ATOM 2464 C CA . VAL B 1 130 ? 7.277 12.883 -3.004 1 89.56 130 VAL B CA 1
ATOM 2465 C C . VAL B 1 130 ? 6.07 11.953 -3.123 1 89.56 130 VAL B C 1
ATOM 2467 O O . VAL B 1 130 ? 6.168 10.875 -3.711 1 89.56 130 VAL B O 1
ATOM 2470 N N . HIS B 1 131 ? 4.945 12.344 -2.588 1 90.5 131 HIS B N 1
ATOM 2471 C CA . HIS B 1 131 ? 3.721 11.555 -2.674 1 90.5 131 HIS B CA 1
ATOM 2472 C C . HIS B 1 131 ? 3.289 11.367 -4.125 1 90.5 131 HIS B C 1
ATOM 2474 O O . HIS B 1 131 ? 3.006 10.25 -4.551 1 90.5 131 HIS B O 1
ATOM 2480 N N . VAL B 1 132 ? 3.297 12.461 -4.883 1 93.5 132 VAL B N 1
ATOM 2481 C CA . VAL B 1 132 ? 2.871 12.406 -6.277 1 93.5 132 VAL B CA 1
ATOM 2482 C C . VAL B 1 132 ? 3.842 11.547 -7.082 1 93.5 132 VAL B C 1
ATOM 2484 O O . VAL B 1 132 ? 3.422 10.695 -7.867 1 93.5 132 VAL B O 1
ATOM 2487 N N . LEU B 1 133 ? 5.094 11.781 -6.887 1 94.81 133 LEU B N 1
ATOM 2488 C CA . LEU B 1 133 ? 6.102 11.008 -7.602 1 94.81 133 LEU B CA 1
ATOM 2489 C C . LEU B 1 133 ? 6 9.523 -7.25 1 94.81 133 LEU B C 1
ATOM 2491 O O . LEU B 1 133 ? 6.098 8.664 -8.125 1 94.81 133 LEU B O 1
ATOM 2495 N N . SER B 1 134 ? 5.871 9.234 -5.98 1 93.75 134 SER B N 1
ATOM 2496 C CA . SER B 1 134 ? 5.773 7.844 -5.543 1 93.75 134 SER B CA 1
ATOM 2497 C C . SER B 1 134 ? 4.594 7.141 -6.195 1 93.75 134 SER B C 1
ATOM 2499 O O . SER B 1 134 ? 4.719 6.004 -6.66 1 93.75 134 SER B O 1
ATOM 2501 N N . HIS B 1 135 ? 3.467 7.781 -6.277 1 94.81 135 HIS B N 1
ATOM 2502 C CA . HIS B 1 135 ? 2.291 7.137 -6.852 1 94.81 135 HIS B CA 1
ATOM 2503 C C . HIS B 1 135 ? 2.43 6.984 -8.367 1 94.81 135 HIS B C 1
ATOM 2505 O O . HIS B 1 135 ? 1.915 6.027 -8.945 1 94.81 135 HIS B O 1
ATOM 2511 N N . SER B 1 136 ? 3.131 7.91 -8.984 1 96.62 136 SER B N 1
ATOM 2512 C CA . SER B 1 136 ? 3.436 7.734 -10.398 1 96.62 136 SER B CA 1
ATOM 2513 C C . SER B 1 136 ? 4.332 6.523 -10.625 1 96.62 136 SER B C 1
ATOM 2515 O O . SER B 1 136 ? 4.09 5.723 -11.531 1 96.62 136 SER B O 1
ATOM 2517 N N . ILE B 1 137 ? 5.336 6.34 -9.82 1 96.75 137 ILE B N 1
ATOM 2518 C CA . ILE B 1 137 ? 6.254 5.211 -9.914 1 96.75 137 ILE B CA 1
ATOM 2519 C C . ILE B 1 137 ? 5.508 3.914 -9.617 1 96.75 137 ILE B C 1
ATOM 2521 O O . ILE B 1 137 ? 5.746 2.891 -10.266 1 96.75 137 ILE B O 1
ATOM 2525 N N . LEU B 1 138 ? 4.613 3.975 -8.648 1 95.12 138 LEU B N 1
ATOM 2526 C CA . LEU B 1 138 ? 3.824 2.801 -8.289 1 95.12 138 LEU B CA 1
ATOM 2527 C C . LEU B 1 138 ? 3.016 2.301 -9.484 1 95.12 138 LEU B C 1
ATOM 2529 O O . LEU B 1 138 ? 2.881 1.091 -9.68 1 95.12 138 LEU B O 1
ATOM 2533 N N . LEU B 1 139 ? 2.469 3.225 -10.227 1 96.56 139 LEU B N 1
ATOM 2534 C CA . LEU B 1 139 ? 1.717 2.812 -11.406 1 96.56 139 LEU B CA 1
ATOM 2535 C C . LEU B 1 139 ? 2.611 2.061 -12.383 1 96.56 139 LEU B C 1
ATOM 2537 O O . LEU B 1 139 ? 2.229 1.004 -12.898 1 96.56 139 LEU B O 1
ATOM 2541 N N . VAL B 1 140 ? 3.76 2.588 -12.617 1 97.69 140 VAL B N 1
ATOM 2542 C CA . VAL B 1 140 ? 4.68 1.987 -13.578 1 97.69 140 VAL B CA 1
ATOM 2543 C C . VAL B 1 140 ? 5.113 0.61 -13.086 1 97.69 140 VAL B C 1
ATOM 2545 O O . VAL B 1 140 ? 5.066 -0.369 -13.836 1 97.69 140 VAL B O 1
ATOM 2548 N N . ILE B 1 141 ? 5.559 0.52 -11.852 1 96.75 141 ILE B N 1
ATOM 2549 C CA . ILE B 1 141 ? 5.996 -0.755 -11.289 1 96.75 141 ILE B CA 1
ATOM 2550 C C . ILE B 1 141 ? 4.82 -1.729 -11.242 1 96.75 141 ILE B C 1
ATOM 2552 O O . ILE B 1 141 ? 4.973 -2.912 -11.555 1 96.75 141 ILE B O 1
ATOM 2556 N N . GLY B 1 142 ? 3.619 -1.256 -10.828 1 94.12 142 GLY B N 1
ATOM 2557 C CA . GLY B 1 142 ? 2.43 -2.09 -10.789 1 94.12 142 GLY B CA 1
ATOM 2558 C C . GLY B 1 142 ? 2.096 -2.719 -12.125 1 94.12 142 GLY B C 1
ATOM 2559 O O . GLY B 1 142 ? 1.817 -3.918 -12.203 1 94.12 142 GLY B O 1
ATOM 2560 N N . ILE B 1 143 ? 2.127 -1.943 -13.18 1 95.75 143 ILE B N 1
ATOM 2561 C CA . ILE B 1 143 ? 1.854 -2.457 -14.516 1 95.75 143 ILE B CA 1
ATOM 2562 C C . ILE B 1 143 ? 2.938 -3.459 -14.914 1 95.75 143 ILE B C 1
ATOM 2564 O O . ILE B 1 143 ? 2.641 -4.504 -15.492 1 95.75 143 ILE B O 1
ATOM 2568 N N . SER B 1 144 ? 4.184 -3.15 -14.617 1 97.19 144 SER B N 1
ATOM 2569 C CA . SER B 1 144 ? 5.293 -4.047 -14.938 1 97.19 144 SER B CA 1
ATOM 2570 C C . SER B 1 144 ? 5.125 -5.395 -14.242 1 97.19 144 SER B C 1
ATOM 2572 O O . SER B 1 144 ? 5.5 -6.434 -14.789 1 97.19 144 SER B O 1
ATOM 2574 N N . ILE B 1 145 ? 4.582 -5.387 -13.047 1 94.38 145 ILE B N 1
ATOM 2575 C CA . ILE B 1 145 ? 4.355 -6.617 -12.297 1 94.38 145 ILE B CA 1
ATOM 2576 C C . ILE B 1 145 ? 3.328 -7.48 -13.023 1 94.38 145 ILE B C 1
ATOM 2578 O O . ILE B 1 145 ? 3.516 -8.695 -13.172 1 94.38 145 ILE B O 1
ATOM 2582 N N . ALA B 1 146 ? 2.279 -6.871 -13.508 1 91.56 146 ALA B N 1
ATOM 2583 C CA . ALA B 1 146 ? 1.214 -7.598 -14.195 1 91.56 146 ALA B CA 1
ATOM 2584 C C . ALA B 1 146 ? 1.744 -8.297 -15.445 1 91.56 146 ALA B C 1
ATOM 2586 O O . ALA B 1 146 ? 1.25 -9.367 -15.82 1 91.56 146 ALA B O 1
ATOM 2587 N N . PHE B 1 147 ? 2.768 -7.781 -16.047 1 93.81 147 PHE B N 1
ATOM 2588 C CA . PHE B 1 147 ? 3.26 -8.344 -17.297 1 93.81 147 PHE B CA 1
ATOM 2589 C C . PHE B 1 147 ? 4.664 -8.906 -17.125 1 93.81 147 PHE B C 1
ATOM 2591 O O . PHE B 1 147 ? 5.457 -8.922 -18.062 1 93.81 147 PHE B O 1
ATOM 2598 N N . SER B 1 148 ? 4.922 -9.266 -15.922 1 94.56 148 SER B N 1
ATOM 2599 C CA . SER B 1 148 ? 6.238 -9.836 -15.656 1 94.56 148 SER B CA 1
ATOM 2600 C C . SER B 1 148 ? 6.461 -11.109 -16.469 1 94.56 148 SER B C 1
ATOM 2602 O O . SER B 1 148 ? 5.629 -12.016 -16.453 1 94.56 148 SER B O 1
ATOM 2604 N N . PRO B 1 149 ? 7.566 -11.273 -17.188 1 94.81 149 PRO B N 1
ATOM 2605 C CA . PRO B 1 149 ? 7.789 -12.414 -18.078 1 94.81 149 PRO B CA 1
ATOM 2606 C C . PRO B 1 149 ? 8.211 -13.68 -17.328 1 94.81 149 PRO B C 1
ATOM 2608 O O . PRO B 1 149 ? 8.047 -14.789 -17.844 1 94.81 149 PRO B O 1
ATOM 2611 N N . ASN B 1 150 ? 8.844 -13.484 -16.219 1 95.88 150 ASN B N 1
ATOM 2612 C CA . ASN B 1 150 ? 9.281 -14.633 -15.43 1 95.88 150 ASN B CA 1
ATOM 2613 C C . ASN B 1 150 ? 9.188 -14.359 -13.93 1 95.88 150 ASN B C 1
ATOM 2615 O O . ASN B 1 150 ? 8.906 -13.234 -13.516 1 95.88 150 ASN B O 1
ATOM 2619 N N . TYR B 1 151 ? 9.43 -15.406 -13.219 1 94.38 151 TYR B N 1
ATOM 2620 C CA . TYR B 1 151 ? 9.258 -15.352 -11.766 1 94.38 151 TYR B CA 1
ATOM 2621 C C . TYR B 1 151 ? 10.266 -14.398 -11.133 1 94.38 151 TYR B C 1
ATOM 2623 O O . TYR B 1 151 ? 9.922 -13.656 -10.203 1 94.38 151 TYR B O 1
ATOM 2631 N N . LEU B 1 152 ? 11.469 -14.461 -11.57 1 96.12 152 LEU B N 1
ATOM 2632 C CA . LEU B 1 152 ? 12.508 -13.625 -10.984 1 96.12 152 LEU B CA 1
ATOM 2633 C C . LEU B 1 152 ? 12.164 -12.148 -11.117 1 96.12 152 LEU B C 1
ATOM 2635 O O . LEU B 1 152 ? 12.289 -11.391 -10.148 1 96.12 152 LEU B O 1
ATOM 2639 N N . VAL B 1 153 ? 11.75 -11.75 -12.312 1 97.19 153 VAL B N 1
ATOM 2640 C CA . VAL B 1 153 ? 11.352 -10.367 -12.539 1 97.19 153 VAL B CA 1
ATOM 2641 C C . VAL B 1 153 ? 10.172 -10.016 -11.641 1 97.19 153 VAL B C 1
ATOM 2643 O O . VAL B 1 153 ? 10.148 -8.945 -11.031 1 97.19 153 VAL B O 1
ATOM 2646 N N . PHE B 1 154 ? 9.266 -10.945 -11.617 1 95.38 154 PHE B N 1
ATOM 2647 C CA . PHE B 1 154 ? 8.094 -10.758 -10.766 1 95.38 154 PHE B CA 1
ATOM 2648 C C . PHE B 1 154 ? 8.523 -10.539 -9.312 1 95.38 154 PHE B C 1
ATOM 2650 O O . PHE B 1 154 ? 8.07 -9.594 -8.672 1 95.38 154 PHE B O 1
ATOM 2657 N N . ALA B 1 155 ? 9.383 -11.289 -8.828 1 94.5 155 ALA B N 1
ATOM 2658 C CA . ALA B 1 155 ? 9.844 -11.234 -7.445 1 94.5 155 ALA B CA 1
ATOM 2659 C C . ALA B 1 155 ? 10.57 -9.922 -7.16 1 94.5 155 ALA B C 1
ATOM 2661 O O . ALA B 1 155 ? 10.336 -9.289 -6.129 1 94.5 155 ALA B O 1
ATOM 2662 N N . ILE B 1 156 ? 11.383 -9.508 -8.016 1 97.06 156 ILE B N 1
ATOM 2663 C CA . ILE B 1 156 ? 12.148 -8.281 -7.832 1 97.06 156 ILE B CA 1
ATOM 2664 C C . ILE B 1 156 ? 11.203 -7.082 -7.832 1 97.06 156 ILE B C 1
ATOM 2666 O O . ILE B 1 156 ? 11.375 -6.148 -7.043 1 97.06 156 ILE B O 1
ATOM 2670 N N . LEU B 1 157 ? 10.297 -7.121 -8.742 1 96.94 157 LEU B N 1
ATOM 2671 C CA . LEU B 1 157 ? 9.336 -6.023 -8.828 1 96.94 157 LEU B CA 1
ATOM 2672 C C . LEU B 1 157 ? 8.484 -5.945 -7.566 1 96.94 157 LEU B C 1
ATOM 2674 O O . LEU B 1 157 ? 8.078 -4.855 -7.156 1 96.94 157 LEU B O 1
ATOM 2678 N N . ARG B 1 158 ? 8.281 -7.051 -6.984 1 93.31 158 ARG B N 1
ATOM 2679 C CA . ARG B 1 158 ? 7.566 -7.047 -5.715 1 93.31 158 ARG B CA 1
ATOM 2680 C C . ARG B 1 158 ? 8.367 -6.324 -4.637 1 93.31 158 ARG B C 1
ATOM 2682 O O . ARG B 1 158 ? 7.805 -5.598 -3.818 1 93.31 158 ARG B O 1
ATOM 2689 N N . LEU B 1 159 ? 9.586 -6.539 -4.641 1 94.44 159 LEU B N 1
ATOM 2690 C CA . LEU B 1 159 ? 10.461 -5.836 -3.711 1 94.44 159 LEU B CA 1
ATOM 2691 C C . LEU B 1 159 ? 10.414 -4.332 -3.951 1 94.44 159 LEU B C 1
ATOM 2693 O O . LEU B 1 159 ? 10.281 -3.549 -3.006 1 94.44 159 LEU B O 1
ATOM 2697 N N . LEU B 1 160 ? 10.484 -3.963 -5.148 1 95.62 160 LEU B N 1
ATOM 2698 C CA . LEU B 1 160 ? 10.539 -2.553 -5.516 1 95.62 160 LEU B CA 1
ATOM 2699 C C . LEU B 1 160 ? 9.219 -1.86 -5.191 1 95.62 160 LEU B C 1
ATOM 2701 O O . LEU B 1 160 ? 9.211 -0.73 -4.699 1 95.62 160 LEU B O 1
ATOM 2705 N N . ILE B 1 161 ? 8.141 -2.541 -5.52 1 94.06 161 ILE B N 1
ATOM 2706 C CA . ILE B 1 161 ? 6.852 -1.907 -5.281 1 94.06 161 ILE B CA 1
ATOM 2707 C C . ILE B 1 161 ? 6.637 -1.711 -3.783 1 94.06 161 ILE B C 1
ATOM 2709 O O . ILE B 1 161 ? 6.031 -0.723 -3.359 1 94.06 161 ILE B O 1
ATOM 2713 N N . GLY B 1 162 ? 7.09 -2.627 -2.953 1 90.94 162 GLY B N 1
ATOM 2714 C CA . GLY B 1 162 ? 7.043 -2.453 -1.511 1 90.94 162 GLY B CA 1
ATOM 2715 C C . GLY B 1 162 ? 7.816 -1.238 -1.031 1 90.94 162 GLY B C 1
ATOM 2716 O O . GLY B 1 162 ? 7.348 -0.503 -0.159 1 90.94 162 GLY B O 1
ATOM 2717 N N . ALA B 1 163 ? 8.898 -0.973 -1.616 1 92 163 ALA B N 1
ATOM 2718 C CA . ALA B 1 163 ? 9.758 0.139 -1.222 1 92 163 ALA B CA 1
ATOM 2719 C C . ALA B 1 163 ? 9.086 1.479 -1.512 1 92 163 ALA B C 1
ATOM 2721 O O . ALA B 1 163 ? 9.297 2.455 -0.786 1 92 163 ALA B O 1
ATOM 2722 N N . ILE B 1 164 ? 8.328 1.494 -2.541 1 92.56 164 ILE B N 1
ATOM 2723 C CA . ILE B 1 164 ? 7.723 2.752 -2.963 1 92.56 164 ILE B CA 1
ATOM 2724 C C . ILE B 1 164 ? 6.383 2.941 -2.256 1 92.56 164 ILE B C 1
ATOM 2726 O O . ILE B 1 164 ? 5.941 4.07 -2.041 1 92.56 164 ILE B O 1
ATOM 2730 N N . GLN B 1 165 ? 5.68 1.868 -1.853 1 85.44 165 GLN B N 1
ATOM 2731 C CA . GLN B 1 165 ? 4.34 1.904 -1.277 1 85.44 165 GLN B CA 1
ATOM 2732 C C . GLN B 1 165 ? 4.363 2.496 0.13 1 85.44 165 GLN B C 1
ATOM 2734 O O . GLN B 1 165 ? 3.389 3.111 0.564 1 85.44 165 GLN B O 1
ATOM 2739 N N . ARG B 1 166 ? 5.332 2.299 1.042 1 67.19 166 ARG B N 1
ATOM 2740 C CA . ARG B 1 166 ? 5.301 2.674 2.451 1 67.19 166 ARG B CA 1
ATOM 2741 C C . ARG B 1 166 ? 5.406 4.188 2.617 1 67.19 166 ARG B C 1
ATOM 2743 O O . ARG B 1 166 ? 5.543 4.684 3.736 1 67.19 166 ARG B O 1
ATOM 2750 N N . GLU B 1 167 ? 5.082 4.91 1.597 1 57.25 167 GLU B N 1
ATOM 2751 C CA . GLU B 1 167 ? 5.109 6.348 1.854 1 57.25 167 GLU B CA 1
ATOM 2752 C C . GLU B 1 167 ? 4.047 6.746 2.875 1 57.25 167 GLU B C 1
ATOM 2754 O O . GLU B 1 167 ? 4.273 7.637 3.695 1 57.25 167 GLU B O 1
ATOM 2759 N N . SER B 1 168 ? 2.801 6.168 2.848 1 49.91 168 SER B N 1
ATOM 2760 C CA . SER B 1 168 ? 1.636 6.758 3.498 1 49.91 168 SER B CA 1
ATOM 2761 C C . SER B 1 168 ? 1.639 6.48 4.996 1 49.91 168 SER B C 1
ATOM 2763 O O . SER B 1 168 ? 1.083 7.254 5.777 1 49.91 168 SER B O 1
ATOM 2765 N N . ILE B 1 169 ? 2.012 5.215 5.383 1 46.25 169 ILE B N 1
ATOM 2766 C CA . ILE B 1 169 ? 1.834 4.93 6.805 1 46.25 169 ILE B CA 1
ATOM 2767 C C . ILE B 1 169 ? 2.729 5.855 7.629 1 46.25 169 ILE B C 1
ATOM 2769 O O . ILE B 1 169 ? 2.301 6.383 8.656 1 46.25 169 ILE B O 1
ATOM 2773 N N . PHE B 1 170 ? 3.914 5.879 7.129 1 45.47 170 PHE B N 1
ATOM 2774 C CA . PHE B 1 170 ? 4.848 6.562 8.016 1 45.47 170 PHE B CA 1
ATOM 2775 C C . PHE B 1 170 ? 4.719 8.078 7.875 1 45.47 170 PHE B C 1
ATOM 2777 O O . PHE B 1 170 ? 5.066 8.82 8.789 1 45.47 170 PHE B O 1
ATOM 2784 N N . LEU B 1 171 ? 4.25 8.406 6.746 1 43.38 171 LEU B N 1
ATOM 2785 C CA . LEU B 1 171 ? 4.188 9.867 6.699 1 43.38 171 LEU B CA 1
ATOM 2786 C C . LEU B 1 171 ? 3.238 10.406 7.762 1 43.38 171 LEU B C 1
ATOM 2788 O O . LEU B 1 171 ? 3.297 11.586 8.117 1 43.38 171 LEU B O 1
ATOM 2792 N N . TYR B 1 172 ? 2.158 9.32 8.195 1 43.84 172 TYR B N 1
ATOM 2793 C CA . TYR B 1 172 ? 1.193 9.906 9.117 1 43.84 172 TYR B CA 1
ATOM 2794 C C . TYR B 1 172 ? 1.339 9.312 10.516 1 43.84 172 TYR B C 1
ATOM 2796 O O . TYR B 1 172 ? 0.564 9.633 11.414 1 43.84 172 TYR B O 1
ATOM 2804 N N . LEU B 1 173 ? 1.827 8.078 10.609 1 39.25 173 LEU B N 1
ATOM 2805 C CA . LEU B 1 173 ? 1.933 7.621 11.992 1 39.25 173 LEU B CA 1
ATOM 2806 C C . LEU B 1 173 ? 2.797 8.578 12.805 1 39.25 173 LEU B C 1
ATOM 2808 O O . LEU B 1 173 ? 3.811 9.078 12.32 1 39.25 173 LEU B O 1
ATOM 2812 N N . PRO B 1 174 ? 2.188 9.016 13.789 1 34.88 174 PRO B N 1
ATOM 2813 C CA . PRO B 1 174 ? 3.029 9.734 14.75 1 34.88 174 PRO B CA 1
ATOM 2814 C C . PRO B 1 174 ? 4.309 8.977 15.094 1 34.88 174 PRO B C 1
ATOM 2816 O O . PRO B 1 174 ? 4.34 7.746 15.023 1 34.88 174 PRO B O 1
ATOM 2819 N N . SER B 1 175 ? 5.445 9.367 14.812 1 34.94 175 SER B N 1
ATOM 2820 C CA . SER B 1 175 ? 6.723 8.836 15.281 1 34.94 175 SER B CA 1
ATOM 2821 C C . SER B 1 175 ? 6.559 8.094 16.609 1 34.94 175 SER B C 1
ATOM 2823 O O . SER B 1 175 ? 7.469 7.379 17.031 1 34.94 175 SER B O 1
ATOM 2825 N N . GLN B 1 176 ? 5.527 8.242 17.359 1 34.19 176 GLN B N 1
ATOM 2826 C CA . GLN B 1 176 ? 5.406 7.672 18.688 1 34.19 176 GLN B CA 1
ATOM 2827 C C . GLN B 1 176 ? 5.188 6.164 18.625 1 34.19 176 GLN B C 1
ATOM 2829 O O . GLN B 1 176 ? 5.551 5.438 19.547 1 34.19 176 GLN B O 1
ATOM 2834 N N . ALA B 1 177 ? 4.516 5.629 17.703 1 34.75 177 ALA B N 1
ATOM 2835 C CA . ALA B 1 177 ? 4.238 4.207 17.891 1 34.75 177 ALA B CA 1
ATOM 2836 C C . ALA B 1 177 ? 5.508 3.373 17.734 1 34.75 177 ALA B C 1
ATOM 2838 O O . ALA B 1 177 ? 5.66 2.332 18.375 1 34.75 177 ALA B O 1
ATOM 2839 N N . TRP B 1 178 ? 6.301 3.613 16.891 1 34.03 178 TRP B N 1
ATOM 2840 C CA . TRP B 1 178 ? 7.5 2.781 16.875 1 34.03 178 TRP B CA 1
ATOM 2841 C C . TRP B 1 178 ? 8.383 3.066 18.078 1 34.03 178 TRP B C 1
ATOM 2843 O O . TRP B 1 178 ? 9.188 2.223 18.484 1 34.03 178 TRP B O 1
ATOM 2853 N N . SER B 1 179 ? 8.383 4.211 18.641 1 32.47 179 SER B N 1
ATOM 2854 C CA . SER B 1 179 ? 9.219 4.344 19.828 1 32.47 179 SER B CA 1
ATOM 2855 C C . SER B 1 179 ? 8.789 3.365 20.906 1 32.47 179 SER B C 1
ATOM 2857 O O . SER B 1 179 ? 9.609 2.951 21.734 1 32.47 179 SER B O 1
ATOM 2859 N N . ASP B 1 180 ? 7.484 3.057 21.062 1 30.86 180 ASP B N 1
ATOM 2860 C CA . ASP B 1 180 ? 7.199 2.135 22.156 1 30.86 180 ASP B CA 1
ATOM 2861 C C . ASP B 1 180 ? 7.656 0.719 21.812 1 30.86 180 ASP B C 1
ATOM 2863 O O . ASP B 1 180 ? 7.574 -0.184 22.656 1 30.86 180 ASP B O 1
ATOM 2867 N N . MET B 1 181 ? 7.879 0.501 20.625 1 27.89 181 MET B N 1
ATOM 2868 C CA . MET B 1 181 ? 8.367 -0.87 20.516 1 27.89 181 MET B CA 1
ATOM 2869 C C . MET B 1 181 ? 9.82 -0.969 20.953 1 27.89 181 MET B C 1
ATOM 2871 O O . MET B 1 181 ? 10.352 -2.068 21.125 1 27.89 181 MET B O 1
ATOM 2875 N N . ASN B 1 182 ? 10.555 -0.01 20.844 1 24.84 182 ASN B N 1
ATOM 2876 C CA . ASN B 1 182 ? 11.836 -0.266 21.5 1 24.84 182 ASN B CA 1
ATOM 2877 C C . ASN B 1 182 ? 11.773 0.059 22.984 1 24.84 182 ASN B C 1
ATOM 2879 O O . ASN B 1 182 ? 11.211 1.082 23.375 1 24.84 182 ASN B O 1
#